Protein AF-A0A7X1B8Y0-F1 (afdb_monomer)

Structure (mmCIF, N/CA/C/O backbone):
data_AF-A0A7X1B8Y0-F1
#
_entry.id   AF-A0A7X1B8Y0-F1
#
loop_
_atom_site.group_PDB
_atom_site.id
_atom_site.type_symbol
_atom_site.label_atom_id
_atom_site.label_alt_id
_atom_site.label_comp_id
_atom_site.label_asym_id
_atom_site.label_entity_id
_atom_site.label_seq_id
_atom_site.pdbx_PDB_ins_code
_atom_site.Cartn_x
_atom_site.Cartn_y
_atom_site.Cartn_z
_atom_site.occupancy
_atom_site.B_iso_or_equiv
_atom_site.auth_seq_id
_atom_site.auth_comp_id
_atom_site.auth_asym_id
_atom_site.auth_atom_id
_atom_site.pdbx_PDB_model_num
ATOM 1 N N . MET A 1 1 ? -1.241 72.386 52.342 1.00 37.56 1 MET A N 1
ATOM 2 C CA . MET A 1 1 ? -1.368 72.815 50.929 1.00 37.56 1 MET A CA 1
ATOM 3 C C . MET A 1 1 ? -0.868 71.665 50.067 1.00 37.56 1 MET A C 1
ATOM 5 O O . MET A 1 1 ? 0.260 71.270 50.283 1.00 37.56 1 MET A O 1
ATOM 9 N N . MET A 1 2 ? -1.586 71.035 49.146 1.00 34.62 2 MET A N 1
ATOM 10 C CA . MET A 1 2 ? -2.950 71.167 48.645 1.00 34.62 2 MET A CA 1
ATOM 11 C C . MET A 1 2 ? -3.226 69.867 47.855 1.00 34.62 2 MET A C 1
ATOM 13 O O . MET A 1 2 ? -2.450 69.529 46.975 1.00 34.62 2 MET A O 1
ATOM 17 N N . ASN A 1 3 ? -4.265 69.137 48.270 1.00 39.50 3 ASN A N 1
ATOM 18 C CA . ASN A 1 3 ? -5.236 68.346 47.495 1.00 39.50 3 ASN A CA 1
ATOM 19 C C . ASN A 1 3 ? -4.864 67.730 46.129 1.00 39.50 3 ASN A C 1
ATOM 21 O O . ASN A 1 3 ? -4.584 68.460 45.189 1.00 39.50 3 ASN A O 1
ATOM 25 N N . MET A 1 4 ? -5.153 66.432 45.951 1.00 37.81 4 MET A N 1
ATOM 26 C CA . MET A 1 4 ? -6.367 65.946 45.249 1.00 37.81 4 MET A CA 1
ATOM 27 C C . MET A 1 4 ? -6.392 64.404 45.244 1.00 37.81 4 MET A C 1
ATOM 29 O O . MET A 1 4 ? -5.453 63.765 44.792 1.00 37.81 4 MET A O 1
ATOM 33 N N . LEU A 1 5 ? -7.357 63.809 45.957 1.00 38.28 5 LEU A N 1
ATOM 34 C CA . LEU A 1 5 ? -8.528 63.093 45.408 1.00 38.28 5 LEU A CA 1
ATOM 35 C C . LEU A 1 5 ? -8.160 61.848 44.572 1.00 38.28 5 LEU A C 1
ATOM 37 O O . LEU A 1 5 ? -7.682 61.970 43.455 1.00 38.28 5 LEU A O 1
ATOM 41 N N . LEU A 1 6 ? -8.261 60.625 45.104 1.00 40.31 6 LEU A N 1
ATOM 42 C CA . LEU A 1 6 ? -9.486 59.850 45.395 1.00 40.31 6 LEU A CA 1
ATOM 43 C C . LEU A 1 6 ? -10.285 59.461 44.132 1.00 40.31 6 LEU A C 1
ATOM 45 O O . LEU A 1 6 ? -11.031 60.283 43.606 1.00 40.31 6 LEU A O 1
ATOM 49 N N . ARG A 1 7 ? -10.189 58.182 43.731 1.00 40.78 7 ARG A N 1
ATOM 50 C CA . ARG A 1 7 ? -11.270 57.315 43.193 1.00 40.78 7 ARG A CA 1
ATOM 51 C C . ARG A 1 7 ? -10.762 55.860 43.145 1.00 40.78 7 ARG A C 1
ATOM 53 O O . ARG A 1 7 ? -9.749 55.596 42.514 1.00 40.78 7 ARG A O 1
ATOM 60 N N . LEU A 1 8 ? -11.231 55.023 44.079 1.00 36.94 8 LEU A N 1
ATOM 61 C CA . LEU A 1 8 ? -12.250 53.959 43.904 1.00 36.94 8 LEU A CA 1
ATOM 62 C C . LEU A 1 8 ? -11.760 52.802 43.008 1.00 36.94 8 LEU A C 1
ATOM 64 O O . LEU A 1 8 ? -11.604 52.989 41.812 1.00 36.94 8 LEU A O 1
ATOM 68 N N . ILE A 1 9 ? -11.321 51.668 43.575 1.00 44.00 9 ILE A N 1
ATOM 69 C CA . ILE A 1 9 ? -12.112 50.507 44.066 1.00 44.00 9 ILE A CA 1
ATOM 70 C C . ILE A 1 9 ? -12.855 49.775 42.935 1.00 44.00 9 ILE A C 1
ATOM 72 O O . ILE A 1 9 ? -13.911 50.234 42.515 1.00 44.00 9 ILE A O 1
ATOM 76 N N . LEU A 1 10 ? -12.312 48.616 42.524 1.00 33.22 10 LEU A N 1
ATOM 77 C CA . LEU A 1 10 ? -12.993 47.312 42.356 1.00 33.22 10 LEU A CA 1
ATOM 78 C C . LEU A 1 10 ? -12.003 46.281 41.756 1.00 33.22 10 LEU A C 1
ATOM 80 O O . LEU A 1 10 ? -11.788 46.233 40.552 1.00 33.22 10 LEU A O 1
ATOM 84 N N . LEU A 1 11 ? -11.395 45.451 42.611 1.00 39.47 11 LEU A N 1
ATOM 85 C CA . LEU A 1 11 ? -11.148 44.033 42.289 1.00 39.47 11 LEU A CA 1
ATOM 86 C C . LEU A 1 11 ? -12.484 43.291 42.545 1.00 39.47 11 LEU A C 1
ATOM 88 O O . LEU A 1 11 ? -13.210 43.778 43.419 1.00 39.47 11 LEU A O 1
ATOM 92 N N . PRO A 1 12 ? -12.822 42.138 41.915 1.00 41.38 12 PRO A N 1
ATOM 93 C CA . PRO A 1 12 ? -11.890 41.035 41.633 1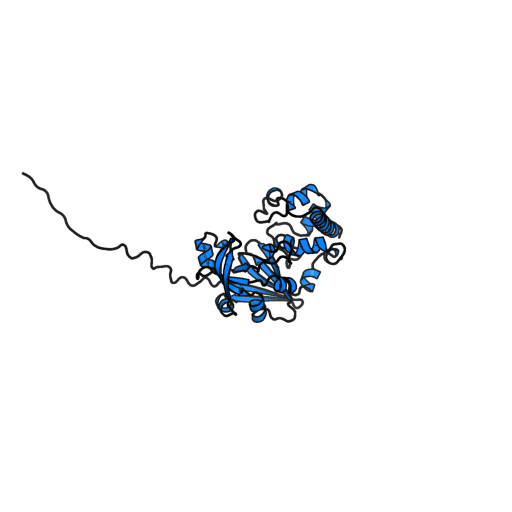.00 41.38 12 PRO A CA 1
ATOM 94 C C . PRO A 1 12 ? -12.202 40.170 40.370 1.00 41.38 12 PRO A C 1
ATOM 96 O O . PRO A 1 12 ? -13.228 40.321 39.727 1.00 41.38 12 PRO A O 1
ATOM 99 N N . ILE A 1 13 ? -11.303 39.223 40.064 1.00 45.94 13 ILE A N 1
ATOM 100 C CA . ILE A 1 13 ? -11.561 37.903 39.437 1.00 45.94 13 ILE A CA 1
ATOM 101 C C . ILE A 1 13 ? -12.438 37.881 38.165 1.00 45.94 13 ILE A C 1
ATOM 103 O O . ILE A 1 13 ? -13.658 37.799 38.236 1.00 45.94 13 ILE A O 1
ATOM 107 N N . LEU A 1 14 ? -11.794 37.797 36.997 1.00 34.09 14 LEU A N 1
ATOM 108 C CA . LEU A 1 14 ? -12.362 37.185 35.784 1.00 34.09 14 LEU A CA 1
ATOM 109 C C . LEU A 1 14 ? -11.226 36.794 34.822 1.00 34.09 14 LEU A C 1
ATOM 111 O O . LEU A 1 14 ? -11.082 37.312 33.726 1.00 34.09 14 LEU A O 1
ATOM 115 N N . PHE A 1 15 ? -10.374 35.877 35.274 1.00 34.12 15 PHE A N 1
ATOM 116 C CA . PHE A 1 15 ? -9.478 35.098 34.414 1.00 34.12 15 PHE A CA 1
ATOM 117 C C . PHE A 1 15 ? -9.594 33.637 34.854 1.00 34.12 15 PHE A C 1
ATOM 119 O O . PHE A 1 15 ? -8.688 33.084 35.465 1.00 34.12 15 PHE A O 1
ATOM 126 N N . HIS A 1 16 ? -10.783 33.059 34.667 1.00 36.47 16 HIS A N 1
ATOM 127 C CA . HIS A 1 16 ? -11.070 31.631 34.881 1.00 36.47 16 HIS A CA 1
ATOM 128 C C . HIS A 1 16 ? -12.187 31.120 33.950 1.00 36.47 16 HIS A C 1
ATOM 130 O O . HIS A 1 16 ? -12.943 30.222 34.297 1.00 36.47 16 HIS A O 1
ATOM 136 N N . ALA A 1 17 ? -12.313 31.694 32.753 1.00 33.41 17 ALA A N 1
ATOM 137 C CA . ALA A 1 17 ? -13.284 31.232 31.764 1.00 33.41 17 ALA A CA 1
ATOM 138 C C . ALA A 1 17 ? -12.770 31.491 30.343 1.00 33.41 17 ALA A C 1
ATOM 140 O O . ALA A 1 17 ? -13.257 32.375 29.652 1.00 33.41 17 ALA A O 1
ATOM 141 N N . CYS A 1 18 ? -11.733 30.759 29.931 1.00 30.47 18 CYS A N 1
ATOM 142 C CA . CYS A 1 18 ? -11.420 30.592 28.506 1.00 30.47 18 CYS A CA 1
ATOM 143 C C . CYS A 1 18 ? -10.669 29.275 28.223 1.00 30.47 18 CYS A C 1
ATOM 145 O O . CYS A 1 18 ? -9.832 29.213 27.334 1.00 30.47 18 CYS A O 1
ATOM 147 N N . ALA A 1 19 ? -10.931 28.228 29.016 1.00 33.72 19 ALA A N 1
ATOM 148 C CA . ALA A 1 19 ? -10.299 26.910 28.861 1.00 33.72 19 ALA A CA 1
ATOM 149 C C . ALA A 1 19 ? -11.290 25.740 29.049 1.00 33.72 19 ALA A C 1
ATOM 151 O O . ALA A 1 19 ? -10.890 24.646 29.421 1.00 33.72 19 ALA A O 1
ATOM 152 N N . LEU A 1 20 ? -12.592 25.972 28.838 1.00 34.53 20 LEU A N 1
ATOM 153 C CA . LEU A 1 20 ? -13.654 24.972 29.054 1.00 34.53 20 LEU A CA 1
ATOM 154 C C . LEU A 1 20 ? -14.740 25.012 27.960 1.00 34.53 20 LEU A C 1
ATOM 156 O O . LEU A 1 20 ? -15.914 24.798 28.232 1.00 34.53 20 LEU A O 1
ATOM 160 N N . LEU A 1 21 ? -14.358 25.311 26.715 1.00 31.02 21 LEU A N 1
ATOM 161 C CA . LEU A 1 21 ? -15.279 25.375 25.571 1.00 31.02 21 LEU A CA 1
ATOM 162 C C . LEU A 1 21 ? -14.686 24.697 24.323 1.00 31.02 21 LEU A C 1
ATOM 164 O O . LEU A 1 21 ? -14.671 25.300 23.267 1.00 31.02 21 LEU A O 1
ATOM 168 N N . HIS A 1 22 ? -14.187 23.461 24.446 1.00 37.38 22 HIS A N 1
ATOM 169 C CA . HIS A 1 22 ? -13.956 22.555 23.300 1.00 37.38 22 HIS A CA 1
ATOM 170 C C . HIS A 1 22 ? -14.122 21.068 23.686 1.00 37.38 22 HIS A C 1
ATOM 172 O O . HIS A 1 22 ? -13.483 20.202 23.106 1.00 37.38 22 HIS A O 1
ATOM 178 N N . ALA A 1 23 ? -14.957 20.750 24.683 1.00 36.28 23 ALA A N 1
ATOM 179 C CA . ALA A 1 23 ? -15.188 19.358 25.097 1.00 36.28 23 ALA A CA 1
ATOM 180 C C . ALA A 1 23 ? -16.375 18.672 24.384 1.00 36.28 23 ALA A C 1
ATOM 182 O O . ALA A 1 23 ? -16.594 17.492 24.616 1.00 36.28 23 ALA A O 1
ATOM 183 N N . ASP A 1 24 ? -17.115 19.387 23.527 1.00 32.72 24 ASP A N 1
ATOM 184 C CA . ASP A 1 24 ? -18.385 18.909 22.948 1.00 32.72 24 ASP A CA 1
ATOM 185 C C . ASP A 1 24 ? -18.459 19.039 21.414 1.00 32.72 24 ASP A C 1
ATOM 187 O O . ASP A 1 24 ? -19.551 18.977 20.844 1.00 32.72 24 ASP A O 1
ATOM 191 N N . GLU A 1 25 ? -17.336 19.222 20.704 1.00 37.31 25 GLU A N 1
ATOM 192 C CA . GLU A 1 25 ? -17.393 18.958 19.262 1.00 37.31 25 GLU A CA 1
ATOM 193 C C . GLU A 1 25 ? -17.490 17.441 19.075 1.00 37.31 25 GLU A C 1
ATOM 195 O O . GLU A 1 25 ? -16.613 16.721 19.564 1.00 37.31 25 GLU A O 1
ATOM 200 N N . PRO A 1 26 ? -18.564 16.931 18.439 1.00 41.28 26 PRO A N 1
ATOM 201 C CA . PRO A 1 26 ? -18.689 15.507 18.193 1.00 41.28 26 PRO A CA 1
ATOM 202 C C . PRO A 1 26 ? -17.442 15.086 17.431 1.00 41.28 26 PRO A C 1
ATOM 204 O O . PRO A 1 26 ? -17.077 15.746 16.454 1.00 41.28 26 PRO A O 1
ATOM 207 N N . VAL A 1 27 ? -16.790 14.018 17.902 1.00 46.03 27 VAL A N 1
ATOM 208 C CA . VAL A 1 27 ? -15.773 13.288 17.141 1.00 46.03 27 VAL A CA 1
ATOM 209 C C . VAL A 1 27 ? -16.264 13.289 15.700 1.00 46.03 27 VAL A C 1
ATOM 211 O O . VAL A 1 27 ? -17.353 12.771 15.438 1.00 46.03 27 VAL A O 1
ATOM 214 N N . LYS A 1 28 ? -15.553 13.980 14.791 1.00 50.69 28 LYS A N 1
ATOM 215 C CA . LYS A 1 28 ? -15.842 13.865 13.359 1.00 50.69 28 LYS A CA 1
ATOM 216 C C . LYS A 1 28 ? -15.9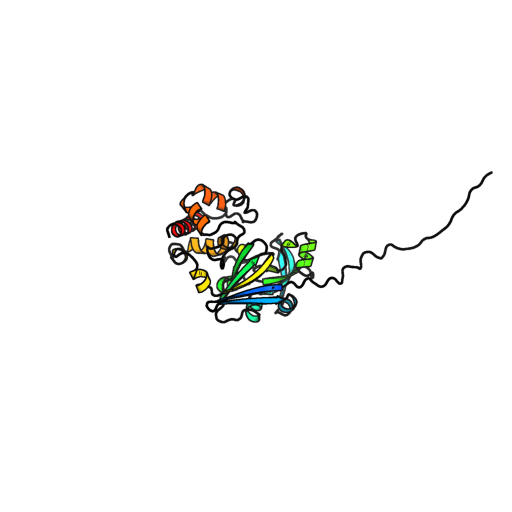65 12.369 13.122 1.00 50.69 28 LYS A C 1
ATOM 218 O O . LYS A 1 28 ? -15.019 11.657 13.440 1.00 50.69 28 LYS A O 1
ATOM 223 N N . LEU A 1 29 ? -17.139 11.911 12.687 1.00 60.34 29 LEU A N 1
ATOM 224 C CA . LEU A 1 29 ? -17.376 10.509 12.373 1.00 60.34 29 LEU A CA 1
ATOM 225 C C . LEU A 1 29 ? -16.326 10.129 11.334 1.00 60.34 29 LEU A C 1
ATOM 227 O O . LEU A 1 29 ? -16.452 10.475 10.163 1.00 60.34 29 LEU A O 1
ATOM 231 N N . PHE A 1 30 ? -15.235 9.525 11.795 1.00 78.00 30 PHE A N 1
ATOM 232 C CA . PHE A 1 30 ? -14.229 8.969 10.922 1.00 78.00 30 PHE A CA 1
ATOM 233 C C . PHE A 1 30 ? -14.875 7.724 10.336 1.00 78.00 30 PHE A C 1
ATOM 235 O O . PHE A 1 30 ? -15.186 6.772 11.056 1.00 78.00 30 PHE A O 1
ATOM 242 N N . ILE A 1 31 ? -15.188 7.814 9.051 1.00 85.69 31 ILE A N 1
ATOM 243 C CA . ILE A 1 31 ? -15.800 6.750 8.276 1.00 85.69 31 ILE A CA 1
ATOM 244 C C . ILE A 1 31 ? -14.711 6.217 7.365 1.00 85.69 31 ILE A C 1
ATOM 246 O O . 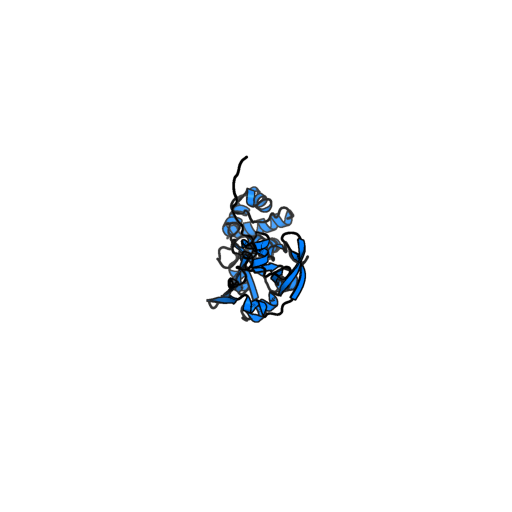ILE A 1 31 ? -14.080 6.982 6.638 1.00 85.69 31 ILE A O 1
ATOM 250 N N . LEU A 1 32 ? -14.493 4.913 7.434 1.00 89.38 32 LEU A N 1
ATOM 251 C CA . LEU A 1 32 ? -13.681 4.185 6.482 1.00 89.38 32 LEU A CA 1
ATOM 252 C C . LEU A 1 32 ? -14.605 3.656 5.386 1.00 89.38 32 LEU A C 1
ATOM 254 O O . LEU A 1 32 ? -15.557 2.926 5.677 1.00 89.38 32 LEU A O 1
ATOM 258 N N . SER A 1 33 ? -14.347 4.036 4.135 1.00 93.31 33 SER A N 1
ATOM 259 C CA . SER A 1 33 ? -15.035 3.435 2.990 1.00 93.31 33 SER A CA 1
ATOM 260 C C . SER A 1 33 ? -14.505 2.016 2.794 1.00 93.31 33 SER A C 1
ATOM 262 O O . SER A 1 33 ? -13.303 1.821 2.661 1.00 93.31 33 SER A O 1
ATOM 264 N N . LEU A 1 34 ? -15.377 1.014 2.792 1.00 93.12 34 LEU A N 1
ATOM 265 C CA . LEU A 1 34 ? -15.053 -0.354 2.403 1.00 93.12 34 LEU A CA 1
ATOM 266 C C . LEU A 1 34 ? -15.728 -0.638 1.063 1.00 93.12 34 LEU A C 1
ATOM 268 O O . LEU A 1 34 ? -16.945 -0.834 0.989 1.00 93.12 34 LEU A O 1
ATOM 272 N N . LYS A 1 35 ? -14.941 -0.630 -0.009 1.00 92.94 35 LYS A N 1
ATOM 273 C CA . LYS A 1 35 ? -15.415 -0.875 -1.370 1.00 92.94 35 LYS A CA 1
ATOM 274 C C . LYS A 1 35 ? -15.167 -2.328 -1.742 1.00 92.94 35 LYS A C 1
ATOM 276 O O . LYS A 1 35 ? -14.027 -2.754 -1.847 1.00 92.94 35 LYS A O 1
ATOM 281 N N . PHE A 1 36 ? -16.229 -3.066 -2.013 1.00 92.38 36 PHE A N 1
ATOM 282 C CA . PHE A 1 36 ? -16.143 -4.403 -2.581 1.00 92.38 36 PHE A CA 1
ATOM 283 C C . PHE A 1 36 ? -16.089 -4.292 -4.095 1.00 92.38 36 PHE A C 1
ATOM 285 O O . PHE A 1 36 ? -16.914 -3.601 -4.703 1.00 92.38 36 PHE A O 1
ATOM 292 N N . GLN A 1 37 ? -15.126 -4.968 -4.702 1.00 89.25 37 GLN A N 1
ATOM 293 C CA . GLN A 1 37 ? -14.966 -5.044 -6.143 1.00 89.25 37 GLN A CA 1
ATOM 294 C C . GLN A 1 37 ? -14.759 -6.507 -6.526 1.00 89.25 37 GLN A C 1
ATOM 296 O O . GLN A 1 37 ? -13.687 -7.064 -6.331 1.00 89.25 37 GLN A O 1
ATOM 301 N N . THR A 1 38 ? -15.814 -7.135 -7.039 1.00 87.06 38 THR A N 1
ATOM 302 C CA . THR A 1 38 ? -15.823 -8.552 -7.419 1.00 87.06 38 THR A CA 1
ATOM 303 C C . THR A 1 38 ? -16.209 -8.698 -8.888 1.00 87.06 38 THR A C 1
ATOM 305 O O . THR A 1 38 ? -16.563 -7.728 -9.565 1.00 87.06 38 THR A O 1
ATOM 308 N N . SER A 1 39 ? -16.170 -9.930 -9.399 1.00 82.44 39 SER A N 1
ATOM 309 C CA . SER A 1 39 ? -16.619 -10.229 -10.764 1.00 82.44 39 SER A CA 1
ATOM 310 C C . SER A 1 39 ? -18.112 -9.930 -10.996 1.00 82.44 39 SER A C 1
ATOM 312 O O . SER A 1 39 ? -18.525 -9.700 -12.134 1.00 82.44 39 SER A O 1
ATOM 314 N N . GLU A 1 40 ? -18.920 -9.880 -9.931 1.00 84.31 40 GLU A N 1
ATOM 315 C CA . GLU A 1 40 ? -20.359 -9.599 -9.995 1.00 84.31 40 GLU A CA 1
ATOM 316 C C . GLU A 1 40 ? -20.691 -8.096 -9.976 1.00 84.31 40 GLU A C 1
ATOM 318 O O . GLU A 1 40 ? -21.823 -7.702 -10.275 1.00 84.31 40 GLU A O 1
ATOM 323 N N . GLY A 1 41 ? -19.714 -7.239 -9.661 1.00 86.19 41 GLY A N 1
ATOM 324 C CA . GLY A 1 41 ? -19.861 -5.787 -9.639 1.00 86.19 41 GLY A CA 1
ATOM 325 C C . GLY A 1 41 ? -19.159 -5.130 -8.454 1.00 86.19 41 GLY A C 1
ATOM 326 O O . GLY A 1 41 ? -18.295 -5.716 -7.806 1.00 86.19 41 GLY A O 1
ATOM 327 N N . SER A 1 42 ? -19.529 -3.879 -8.172 1.00 90.75 42 SER A N 1
ATOM 328 C CA . SER A 1 42 ? -18.983 -3.131 -7.041 1.00 90.75 42 SER A CA 1
ATOM 329 C C . SER A 1 42 ? -20.065 -2.539 -6.150 1.00 90.75 42 SER A C 1
ATOM 331 O O . SER A 1 42 ? -21.130 -2.120 -6.612 1.00 90.75 42 SER A O 1
ATOM 333 N N . HIS A 1 43 ? -19.786 -2.505 -4.850 1.00 93.12 43 HIS A N 1
ATOM 334 C CA . HIS A 1 43 ? -20.614 -1.823 -3.864 1.00 93.12 43 HIS A CA 1
ATOM 335 C C . HIS A 1 43 ? -19.746 -1.243 -2.745 1.00 93.12 43 HIS A C 1
ATOM 337 O O . HIS A 1 43 ? -18.621 -1.682 -2.527 1.00 93.12 43 HIS A O 1
ATOM 343 N N . VAL A 1 44 ? -20.264 -0.233 -2.048 1.00 94.31 44 VAL A N 1
ATOM 344 C CA . VAL A 1 44 ? -19.547 0.462 -0.973 1.00 94.31 44 VAL A CA 1
ATOM 345 C C . VAL A 1 44 ? -20.329 0.322 0.323 1.00 94.31 44 VAL A C 1
ATOM 347 O O . VAL A 1 44 ? -21.546 0.519 0.350 1.00 94.31 44 VAL A O 1
ATOM 350 N N . LYS A 1 45 ? -19.613 -0.002 1.395 1.00 93.88 45 LYS A N 1
ATOM 351 C CA . LYS A 1 45 ? -20.085 0.004 2.774 1.00 93.88 45 LYS A CA 1
ATOM 352 C C . LYS A 1 45 ? -19.270 1.025 3.556 1.00 93.88 45 LYS A C 1
ATOM 354 O O . LYS A 1 45 ? -18.050 1.015 3.510 1.00 93.88 45 LYS A O 1
ATOM 359 N N . GLU A 1 46 ? -19.942 1.881 4.304 1.00 94.19 46 GLU A N 1
ATOM 360 C CA . GLU A 1 46 ? -19.285 2.791 5.240 1.00 94.19 46 GLU A CA 1
ATOM 361 C C . GLU A 1 46 ? -19.116 2.089 6.591 1.00 94.19 46 GLU A C 1
ATOM 363 O O . GLU A 1 46 ? -20.080 1.529 7.116 1.00 94.19 46 GLU A O 1
ATOM 368 N N . VAL A 1 47 ? -17.901 2.103 7.144 1.00 93.75 47 VAL A N 1
ATOM 369 C CA . VAL A 1 47 ? -17.594 1.557 8.473 1.00 93.75 47 VAL A CA 1
ATOM 370 C C . VAL A 1 47 ? -17.161 2.699 9.380 1.00 93.75 47 VAL A C 1
ATOM 372 O O . VAL A 1 47 ? -16.162 3.373 9.129 1.00 93.75 47 VAL A O 1
ATOM 375 N N . SER A 1 48 ? -17.918 2.946 10.441 1.00 90.94 48 SER A N 1
ATOM 376 C CA . SER A 1 48 ? -17.626 4.029 11.381 1.00 90.94 48 SER A CA 1
ATOM 377 C C . SER A 1 48 ? -16.549 3.648 12.399 1.00 90.94 48 SER A C 1
ATOM 379 O O . SER A 1 48 ? -16.391 2.485 12.771 1.00 90.94 48 SER A O 1
ATOM 381 N N . TRP A 1 49 ? -15.855 4.648 12.944 1.00 88.25 49 TRP A N 1
ATOM 382 C CA . TRP A 1 49 ? -14.938 4.460 14.075 1.00 88.25 49 TRP A CA 1
ATOM 383 C C . TRP A 1 49 ? -15.603 3.754 15.273 1.00 88.25 49 TRP A C 1
ATOM 385 O O . TRP A 1 49 ? -14.991 2.906 15.922 1.00 88.25 49 TRP A O 1
ATOM 395 N N . ASP A 1 50 ? -16.878 4.046 15.544 1.00 89.06 50 ASP A N 1
ATOM 396 C CA . ASP A 1 50 ? -17.662 3.404 16.610 1.00 89.06 50 ASP A CA 1
ATOM 397 C C . ASP A 1 50 ? -17.909 1.909 16.358 1.00 89.06 50 ASP A C 1
ATOM 399 O O . ASP A 1 50 ? -18.222 1.165 17.289 1.00 89.06 50 ASP A O 1
ATOM 403 N N . GLU A 1 51 ? -17.860 1.454 15.109 1.00 94.19 51 GLU A N 1
ATOM 404 C CA . GLU A 1 51 ? -17.921 0.033 14.761 1.00 94.19 51 GLU A CA 1
ATOM 405 C C . GLU A 1 51 ? -16.541 -0.608 14.886 1.00 94.19 51 GLU A C 1
ATOM 407 O O . GLU A 1 51 ? -16.418 -1.649 15.528 1.00 94.19 51 GLU A O 1
ATOM 412 N N . ILE A 1 52 ? -15.497 0.048 14.372 1.00 93.62 52 ILE A N 1
ATOM 413 C CA . ILE A 1 52 ? -14.112 -0.441 14.455 1.00 93.62 52 ILE A CA 1
ATOM 414 C C . ILE 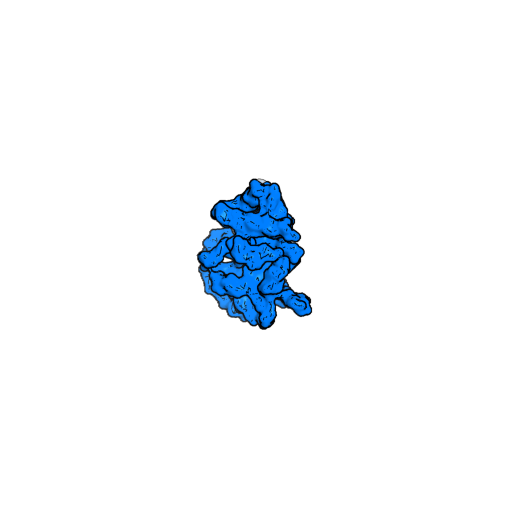A 1 52 ? -13.672 -0.588 15.919 1.00 93.62 52 ILE A C 1
ATOM 416 O O . ILE A 1 52 ? -13.095 -1.602 16.294 1.00 93.62 52 ILE A O 1
ATOM 420 N N . SER A 1 53 ? -13.998 0.373 16.783 1.00 91.00 53 SER A N 1
ATOM 421 C CA . SER A 1 53 ? -13.638 0.350 18.212 1.00 91.00 53 SER A CA 1
ATOM 422 C C . SER A 1 53 ? -14.344 -0.735 19.038 1.00 91.00 53 SER A C 1
ATOM 424 O O . SER A 1 53 ? -13.998 -0.936 20.202 1.00 91.00 53 SER A O 1
ATOM 426 N N . LYS A 1 54 ? -15.330 -1.443 18.469 1.00 94.88 54 LYS A N 1
ATOM 427 C CA . LYS A 1 54 ? -15.976 -2.608 19.103 1.00 94.88 54 LYS A CA 1
ATOM 428 C C . LYS A 1 54 ? -15.280 -3.928 18.775 1.00 94.88 54 LYS A C 1
ATOM 430 O O . LYS A 1 54 ? -15.607 -4.937 19.403 1.00 94.88 54 LYS A O 1
ATOM 435 N N . LEU A 1 55 ? -14.360 -3.933 17.811 1.00 97.25 55 LEU A N 1
ATOM 436 C CA . LEU A 1 55 ? -13.551 -5.099 17.471 1.00 97.25 55 LEU A CA 1
ATOM 437 C C . LEU A 1 55 ? -12.587 -5.458 18.616 1.00 97.25 55 LEU A C 1
ATOM 439 O O . LEU A 1 55 ? -12.321 -4.619 19.489 1.00 97.25 55 LEU A O 1
ATOM 443 N N . PRO A 1 56 ? -12.041 -6.690 18.630 1.00 97.81 56 PRO A N 1
ATOM 444 C CA . PRO A 1 56 ? -10.956 -7.059 19.531 1.00 97.81 56 PRO A CA 1
ATOM 445 C C . PRO A 1 56 ? -9.836 -6.012 19.505 1.00 97.81 56 PRO A C 1
ATOM 447 O O . PRO A 1 56 ? -9.144 -5.823 18.510 1.00 97.81 56 PRO A O 1
ATOM 450 N N . THR A 1 57 ? -9.707 -5.278 20.610 1.00 96.81 57 THR A N 1
ATOM 451 C CA . THR A 1 57 ? -8.745 -4.183 20.738 1.00 96.81 57 THR A CA 1
ATOM 452 C C . THR A 1 57 ? -7.554 -4.647 21.557 1.00 96.81 57 THR A C 1
ATOM 454 O O . THR A 1 57 ? -7.699 -5.266 22.614 1.00 96.81 57 THR A O 1
ATOM 457 N N . HIS A 1 58 ? -6.371 -4.292 21.083 1.00 97.62 58 HIS A N 1
ATOM 458 C CA . HIS A 1 58 ? -5.096 -4.609 21.697 1.00 97.62 58 HIS A CA 1
ATOM 459 C C . HIS A 1 58 ? -4.441 -3.336 22.222 1.00 97.62 58 HIS A C 1
ATOM 461 O O . HIS A 1 58 ? -4.788 -2.220 21.830 1.00 97.62 58 HIS A O 1
ATOM 467 N N . SER A 1 59 ? -3.501 -3.488 23.151 1.00 97.38 59 SER A N 1
ATOM 468 C CA . SER A 1 59 ? -2.719 -2.369 23.670 1.00 97.38 59 SER A CA 1
ATOM 469 C C . SER A 1 59 ? -1.274 -2.790 23.851 1.00 97.38 59 SER A C 1
ATOM 471 O O . SER A 1 59 ? -0.996 -3.827 24.454 1.00 97.38 59 SER A O 1
ATOM 473 N N . ALA A 1 60 ? -0.353 -1.991 23.328 1.00 97.00 60 ALA A N 1
ATOM 474 C CA . ALA A 1 60 ? 1.074 -2.237 23.456 1.00 97.00 60 ALA A CA 1
ATOM 475 C C . ALA A 1 60 ? 1.850 -0.923 23.414 1.00 97.00 60 ALA A C 1
ATOM 477 O O . ALA A 1 60 ? 1.357 0.096 22.929 1.00 97.00 60 ALA A O 1
ATOM 478 N N . ARG A 1 61 ? 3.084 -0.960 23.917 1.00 96.69 61 ARG A N 1
ATOM 479 C CA . ARG A 1 61 ? 4.040 0.124 23.725 1.00 96.69 61 ARG A CA 1
ATOM 480 C C . ARG A 1 61 ? 4.865 -0.188 22.478 1.00 96.69 61 ARG A C 1
ATOM 482 O O . ARG A 1 61 ? 5.610 -1.163 22.488 1.00 96.69 61 ARG A O 1
ATOM 489 N N . LEU A 1 62 ? 4.679 0.585 21.412 1.00 93.81 62 LEU A N 1
ATOM 490 C CA . LEU A 1 62 ? 5.252 0.329 20.086 1.00 93.81 62 LEU A CA 1
ATOM 491 C C . LEU A 1 62 ? 5.954 1.586 19.554 1.00 93.81 62 LEU A C 1
ATOM 493 O O . LEU A 1 62 ? 5.518 2.696 19.869 1.00 93.81 62 LEU A O 1
ATOM 497 N N . PRO A 1 63 ? 7.038 1.457 18.769 1.00 91.62 63 PRO A N 1
ATOM 498 C CA . PRO A 1 63 ? 7.654 2.604 18.109 1.00 91.62 63 PRO A CA 1
ATOM 499 C C . PRO A 1 63 ? 6.717 3.155 17.028 1.00 91.62 63 PRO A C 1
ATOM 501 O O . PRO A 1 63 ? 6.176 2.384 16.235 1.00 91.62 63 PRO A O 1
ATOM 504 N N . MET A 1 64 ? 6.545 4.479 16.963 1.00 85.62 64 MET A N 1
ATOM 505 C CA . MET A 1 64 ? 5.908 5.077 15.787 1.00 85.62 64 MET A CA 1
ATOM 506 C C . MET A 1 64 ? 6.887 5.181 14.634 1.00 85.62 64 MET A C 1
ATOM 508 O O . MET A 1 64 ? 8.006 5.626 14.824 1.00 85.62 64 MET A O 1
ATOM 512 N N . GLU A 1 65 ? 6.441 4.877 13.424 1.00 83.06 65 GLU A N 1
ATOM 513 C CA . GLU A 1 65 ? 7.267 5.005 12.222 1.00 83.06 65 GLU A CA 1
ATOM 514 C C . GLU A 1 65 ? 7.761 6.443 11.968 1.00 83.06 65 GLU A C 1
ATOM 516 O O . GLU A 1 65 ? 8.852 6.621 11.441 1.00 83.06 65 GLU A O 1
ATOM 521 N N . ILE A 1 66 ? 7.023 7.470 12.410 1.00 82.06 66 ILE A N 1
ATOM 522 C CA . ILE A 1 66 ? 7.412 8.877 12.211 1.00 82.06 66 ILE A CA 1
ATOM 523 C C . ILE A 1 66 ? 8.762 9.248 12.853 1.00 82.06 66 ILE A C 1
ATOM 525 O O . ILE A 1 66 ? 9.538 10.007 12.275 1.00 82.06 66 ILE A O 1
ATOM 529 N N . ASP A 1 67 ? 9.033 8.763 14.065 1.00 86.69 67 ASP A N 1
ATOM 530 C CA . ASP A 1 67 ? 10.180 9.199 14.873 1.00 86.69 67 ASP A CA 1
ATOM 531 C C . ASP A 1 67 ? 10.816 8.082 15.710 1.00 86.69 67 ASP A C 1
ATOM 533 O O . ASP A 1 67 ? 11.701 8.339 16.526 1.00 86.69 67 ASP A O 1
ATOM 537 N N . GLU A 1 68 ? 10.350 6.851 15.523 1.00 87.25 68 GLU A N 1
ATOM 538 C CA . GLU A 1 68 ? 10.753 5.633 16.226 1.00 87.25 68 GLU A CA 1
ATOM 539 C C . GLU A 1 68 ? 10.580 5.683 17.753 1.00 87.25 68 GLU A C 1
ATOM 541 O O . GLU A 1 68 ? 11.033 4.783 18.467 1.00 87.25 68 GLU A O 1
ATOM 546 N N . VAL A 1 69 ? 9.887 6.694 18.288 1.00 92.69 69 VAL A N 1
ATOM 547 C CA . VAL A 1 69 ? 9.655 6.813 19.728 1.00 92.69 69 VAL A CA 1
ATOM 548 C C . VAL A 1 69 ? 8.527 5.876 20.145 1.00 92.69 69 VAL A C 1
ATOM 550 O O . VAL A 1 69 ? 7.419 5.902 19.602 1.00 92.69 69 VAL A O 1
ATOM 553 N N . GLU A 1 70 ? 8.819 5.060 21.158 1.00 94.75 70 GLU A N 1
ATOM 554 C CA . GLU A 1 70 ? 7.868 4.131 21.755 1.00 94.75 70 GLU A CA 1
ATOM 555 C C . GLU A 1 70 ? 6.726 4.849 22.480 1.00 94.75 70 GLU A C 1
ATOM 557 O O . GLU A 1 70 ? 6.943 5.576 23.460 1.00 94.75 70 GLU A O 1
ATOM 562 N N . ARG A 1 71 ? 5.499 4.564 22.042 1.00 95.12 71 ARG A N 1
ATOM 563 C CA . ARG A 1 71 ? 4.258 5.117 22.586 1.00 95.12 71 ARG A CA 1
ATOM 564 C C . ARG A 1 71 ? 3.271 4.023 22.932 1.00 95.12 71 ARG A C 1
ATOM 566 O O . ARG A 1 71 ? 3.250 2.977 22.289 1.00 95.12 71 ARG A O 1
ATOM 573 N N . GLU A 1 72 ? 2.465 4.260 23.956 1.00 97.62 72 GLU A N 1
ATOM 574 C CA . GLU A 1 72 ? 1.303 3.420 24.229 1.00 97.62 72 GLU A CA 1
ATOM 575 C C . GLU A 1 72 ? 0.276 3.610 23.113 1.00 97.62 72 GLU A C 1
ATOM 577 O O . GLU A 1 72 ? -0.154 4.729 22.843 1.00 97.62 72 GLU A O 1
ATOM 582 N N . MET A 1 73 ? -0.106 2.524 22.453 1.00 96.75 73 MET A N 1
ATOM 583 C CA . MET A 1 73 ? -1.099 2.530 21.386 1.00 96.75 73 MET A CA 1
ATOM 584 C C . MET A 1 73 ? -2.203 1.548 21.706 1.00 96.75 73 MET A C 1
ATOM 586 O O . MET A 1 73 ? -1.936 0.466 22.238 1.00 96.75 73 MET A O 1
ATOM 590 N N . THR A 1 74 ? -3.422 1.896 21.306 1.00 97.38 74 THR A N 1
ATOM 591 C CA . THR A 1 74 ? -4.472 0.899 21.109 1.00 97.38 74 THR A CA 1
ATOM 592 C C . THR A 1 74 ? -4.730 0.715 19.628 1.00 97.38 74 THR A C 1
ATOM 594 O O . THR A 1 74 ? -4.674 1.675 18.855 1.00 97.38 74 THR A O 1
ATOM 597 N N . TYR A 1 75 ? -4.968 -0.525 19.227 1.00 97.31 75 TYR A N 1
ATOM 598 C CA . TYR A 1 75 ? -5.122 -0.890 17.827 1.00 97.31 75 TYR A CA 1
ATOM 599 C C . TYR A 1 75 ? -6.021 -2.111 17.669 1.00 97.31 75 TYR A C 1
ATOM 601 O O . TYR A 1 75 ? -6.280 -2.844 18.627 1.00 97.31 75 TYR A O 1
ATOM 609 N N . VAL A 1 76 ? -6.473 -2.323 16.441 1.00 97.94 76 VAL A N 1
ATOM 610 C CA . VAL A 1 76 ? -7.207 -3.513 16.003 1.00 97.94 76 VAL A CA 1
ATOM 611 C C . VAL A 1 76 ? -6.425 -4.142 14.862 1.00 97.94 76 VAL A C 1
ATOM 613 O O . VAL A 1 76 ? -5.983 -3.427 13.962 1.00 97.94 76 VAL A O 1
ATOM 616 N N . TYR A 1 77 ? -6.244 -5.461 14.878 1.00 98.06 77 TYR A N 1
ATOM 617 C CA . TYR A 1 77 ? -5.602 -6.138 13.756 1.00 98.06 77 TYR A CA 1
ATOM 618 C C . TYR A 1 77 ? -6.484 -6.063 12.505 1.00 98.06 77 TYR A C 1
ATOM 620 O O . TYR A 1 77 ? -7.706 -6.210 12.563 1.00 98.06 77 TYR A O 1
ATOM 628 N N . LEU A 1 78 ? -5.859 -5.871 11.345 1.00 97.44 78 LEU A N 1
ATOM 629 C CA . LEU A 1 78 ? -6.551 -5.846 10.060 1.00 97.44 78 LEU A CA 1
ATOM 630 C C . LEU A 1 78 ? -7.264 -7.180 9.793 1.00 97.44 78 LEU A C 1
ATOM 632 O O . LEU A 1 78 ? -8.329 -7.180 9.188 1.00 97.44 78 LEU A O 1
ATOM 636 N N . SER A 1 79 ? -6.742 -8.302 10.300 1.00 97.19 79 SER A N 1
ATOM 637 C CA . SER A 1 79 ? -7.414 -9.605 10.234 1.00 97.19 79 SER A CA 1
ATOM 638 C C . SER A 1 79 ? -8.771 -9.613 10.944 1.00 97.19 79 SER A C 1
ATOM 640 O O . SER A 1 79 ? -9.726 -10.176 10.415 1.00 97.19 79 SER A O 1
ATOM 642 N N . ASP A 1 80 ? -8.882 -8.962 12.107 1.00 97.50 80 ASP A N 1
ATOM 643 C CA . ASP A 1 80 ? -10.147 -8.859 12.844 1.00 97.50 80 ASP A CA 1
ATOM 644 C C . ASP A 1 80 ? -11.124 -7.920 12.126 1.00 97.50 80 ASP A C 1
ATOM 646 O O . ASP A 1 80 ? -12.317 -8.210 12.033 1.00 97.50 80 ASP A O 1
ATOM 650 N N . PHE A 1 81 ? -10.610 -6.824 11.555 1.00 96.44 81 PHE A N 1
ATOM 651 C CA . PHE A 1 81 ? -11.394 -5.930 10.701 1.00 96.44 81 PHE A CA 1
ATOM 652 C C . PHE A 1 81 ? -11.965 -6.666 9.481 1.00 96.44 81 PHE A C 1
ATOM 654 O O . PHE A 1 81 ? -13.154 -6.547 9.184 1.00 96.44 81 PHE A O 1
ATOM 661 N N . ILE A 1 82 ? -11.134 -7.447 8.788 1.00 95.25 82 ILE A N 1
ATOM 662 C CA . ILE A 1 82 ? -11.527 -8.223 7.608 1.00 95.25 82 ILE A CA 1
ATOM 663 C C . ILE A 1 82 ? -12.578 -9.270 7.977 1.00 95.25 82 ILE A C 1
ATOM 665 O O . ILE A 1 82 ? -13.599 -9.366 7.297 1.00 95.25 82 ILE A O 1
ATOM 669 N N . ALA A 1 83 ? -12.361 -10.024 9.057 1.00 95.12 83 ALA A N 1
ATOM 670 C CA . ALA A 1 83 ? -13.282 -11.070 9.489 1.00 95.12 83 ALA A CA 1
ATOM 671 C C . ALA A 1 83 ? -14.687 -10.526 9.800 1.00 95.12 83 ALA A C 1
ATOM 673 O O . ALA A 1 83 ? -15.684 -11.165 9.456 1.00 95.12 83 ALA A O 1
ATOM 674 N N . GLU A 1 84 ? -14.777 -9.341 10.409 1.00 96.06 84 GLU A N 1
ATOM 675 C CA . GLU A 1 84 ? -16.063 -8.712 10.723 1.00 96.06 84 GLU A CA 1
ATOM 676 C C . GLU A 1 84 ? -16.708 -8.057 9.496 1.00 96.06 84 GLU A C 1
ATOM 678 O O . GLU A 1 84 ? -17.907 -8.210 9.256 1.00 96.06 84 GLU A O 1
ATOM 683 N N . PHE A 1 85 ? -15.942 -7.283 8.724 1.00 93.88 85 PHE A N 1
ATOM 684 C CA . PHE A 1 85 ? -16.529 -6.363 7.751 1.00 93.88 85 PHE A CA 1
ATOM 685 C C . PHE A 1 85 ? -16.404 -6.802 6.299 1.00 93.88 85 PHE A C 1
ATOM 687 O O . PHE A 1 85 ? -17.165 -6.274 5.492 1.00 93.88 85 PHE A O 1
ATOM 694 N N . SER A 1 86 ? -15.511 -7.741 5.980 1.00 87.50 86 SER A N 1
ATOM 695 C CA . SER A 1 86 ? -15.110 -8.122 4.618 1.00 87.50 86 SER A CA 1
ATOM 696 C C . SER A 1 86 ? -15.094 -9.646 4.389 1.00 87.50 86 SER A C 1
ATOM 698 O O . SER A 1 86 ? -14.331 -10.129 3.558 1.00 87.50 86 SER A O 1
ATOM 700 N N . SER A 1 87 ? -15.923 -10.413 5.101 1.00 76.88 87 SER A N 1
ATOM 701 C CA . SER A 1 87 ? -15.958 -11.888 5.062 1.00 76.88 87 SER A CA 1
ATOM 702 C C . SER A 1 87 ? -16.676 -12.499 3.844 1.00 76.88 87 SER A C 1
ATOM 704 O O . SER A 1 87 ? -17.259 -13.577 3.943 1.00 76.88 87 SER A O 1
ATOM 706 N N . ASP A 1 88 ? -16.642 -11.819 2.698 1.00 84.44 88 ASP A N 1
ATOM 707 C CA . ASP A 1 88 ? -17.130 -12.371 1.429 1.00 84.44 88 ASP A CA 1
ATOM 708 C C . ASP A 1 88 ? -16.183 -13.487 0.945 1.00 84.44 88 ASP A C 1
ATOM 710 O O . ASP A 1 88 ? -14.964 -13.323 0.999 1.00 84.44 88 ASP A O 1
ATOM 714 N N . GLU A 1 89 ? -16.726 -14.624 0.499 1.00 82.50 89 GLU A N 1
ATOM 715 C CA . GLU A 1 89 ? -15.929 -15.789 0.075 1.00 82.50 89 GLU A CA 1
ATOM 716 C C . GLU A 1 89 ? -15.093 -15.501 -1.183 1.00 82.50 89 GLU A C 1
ATOM 718 O O . GLU A 1 89 ? -14.065 -16.146 -1.386 1.00 82.50 89 GLU A O 1
ATOM 723 N N . ASP A 1 90 ? -15.494 -14.513 -1.988 1.00 87.62 90 ASP A N 1
ATOM 724 C CA . ASP A 1 90 ? -14.785 -14.107 -3.206 1.00 87.62 90 ASP A CA 1
ATOM 725 C C . ASP A 1 90 ? -13.719 -13.021 -2.961 1.00 87.62 90 ASP A C 1
ATOM 727 O O . ASP A 1 90 ? -13.102 -12.534 -3.910 1.00 87.62 90 ASP A O 1
ATOM 731 N N . VAL A 1 91 ? -13.482 -12.616 -1.708 1.00 93.44 91 VAL A N 1
ATOM 732 C CA . VAL A 1 91 ? -12.495 -11.587 -1.347 1.00 93.44 91 VAL A CA 1
ATOM 733 C C . VAL A 1 91 ? -11.324 -12.202 -0.589 1.00 93.44 91 VAL A C 1
ATOM 735 O O . VAL A 1 91 ? -11.476 -12.754 0.498 1.00 93.44 91 VAL A O 1
ATOM 738 N N . ASP A 1 92 ? -10.122 -12.009 -1.121 1.00 95.50 92 ASP A N 1
ATOM 739 C CA . ASP A 1 92 ? -8.865 -12.434 -0.501 1.00 95.50 92 ASP A CA 1
ATOM 740 C C . ASP A 1 92 ? -7.728 -11.412 -0.665 1.00 95.50 92 ASP A C 1
ATOM 742 O O . ASP A 1 92 ? -6.582 -11.694 -0.318 1.00 95.50 92 ASP A O 1
ATOM 746 N N . PHE A 1 93 ? -8.024 -10.208 -1.158 1.00 96.19 93 PHE A N 1
ATOM 747 C CA . PHE A 1 93 ? -7.040 -9.159 -1.383 1.00 96.19 93 PHE A CA 1
ATOM 748 C C . PHE A 1 93 ? -7.582 -7.788 -0.990 1.00 96.19 93 PHE A C 1
ATOM 750 O O . PHE A 1 93 ? -8.694 -7.408 -1.364 1.00 96.19 93 PHE A O 1
ATOM 757 N N . TRP A 1 94 ? -6.775 -7.025 -0.250 1.00 97.19 94 TRP A N 1
ATOM 758 C CA . TRP A 1 94 ? -7.168 -5.717 0.265 1.00 97.19 94 TRP A CA 1
ATOM 759 C C . TRP A 1 94 ? -6.191 -4.626 -0.151 1.00 97.19 94 TRP A C 1
ATOM 761 O O . TRP A 1 94 ? -4.976 -4.787 -0.043 1.00 97.19 94 TRP A O 1
ATOM 771 N N . LEU A 1 95 ? -6.725 -3.488 -0.584 1.00 96.88 95 LEU A N 1
ATOM 772 C CA . LEU A 1 95 ? -5.955 -2.304 -0.955 1.00 96.88 95 LEU A CA 1
ATOM 773 C C . LEU A 1 95 ? -6.353 -1.144 -0.048 1.00 96.88 95 LEU A C 1
ATOM 775 O O . LEU A 1 95 ? -7.531 -0.819 0.035 1.00 96.88 95 LEU A O 1
ATOM 779 N N . ALA A 1 96 ? -5.399 -0.509 0.625 1.00 97.44 96 ALA A N 1
ATOM 780 C CA . ALA A 1 96 ? -5.647 0.678 1.438 1.00 97.44 96 ALA A CA 1
ATOM 781 C C . ALA A 1 96 ? -5.297 1.934 0.639 1.00 97.44 96 ALA A C 1
ATOM 783 O O . ALA A 1 96 ? -4.119 2.188 0.387 1.00 97.44 96 ALA A O 1
ATOM 784 N N . ASN A 1 97 ? -6.319 2.699 0.262 1.00 96.19 97 ASN A N 1
ATOM 785 C CA . ASN A 1 97 ? -6.215 3.966 -0.451 1.00 96.19 97 ASN A CA 1
ATOM 786 C C . ASN A 1 97 ? -6.050 5.126 0.532 1.00 96.19 97 ASN A C 1
ATOM 788 O O . ASN A 1 97 ? -6.869 5.319 1.438 1.00 96.19 97 ASN A O 1
ATOM 792 N N . CYS A 1 98 ? -5.008 5.917 0.309 1.00 95.25 98 CYS A N 1
ATOM 793 C CA . CYS A 1 98 ? -4.668 7.079 1.112 1.00 95.25 98 CYS A CA 1
ATOM 794 C C . CYS A 1 98 ? -5.126 8.380 0.451 1.00 95.25 98 CYS A C 1
ATOM 796 O O . CYS A 1 98 ? -5.135 8.512 -0.776 1.00 95.25 98 CYS A O 1
ATOM 798 N N . SER A 1 99 ? -5.407 9.384 1.277 1.00 93.56 99 SER A N 1
ATOM 799 C CA . SER A 1 99 ? -5.825 10.728 0.855 1.00 93.56 99 SER A CA 1
ATOM 800 C C . SER A 1 99 ? -4.808 11.450 -0.041 1.00 93.56 99 SER A C 1
ATOM 802 O O . SER A 1 99 ? -5.161 12.360 -0.795 1.00 93.56 99 SER A O 1
ATOM 804 N N . ASP A 1 100 ? -3.536 11.050 0.004 1.00 92.25 100 ASP A N 1
ATOM 805 C CA . ASP A 1 100 ? -2.470 11.598 -0.833 1.00 92.25 100 ASP A CA 1
ATOM 806 C C . ASP A 1 100 ? -2.192 10.800 -2.113 1.00 92.25 100 ASP A C 1
ATOM 808 O O . ASP A 1 100 ? -1.235 11.094 -2.836 1.00 92.25 100 ASP A O 1
ATOM 812 N N . GLY A 1 101 ? -3.043 9.818 -2.408 1.00 93.31 10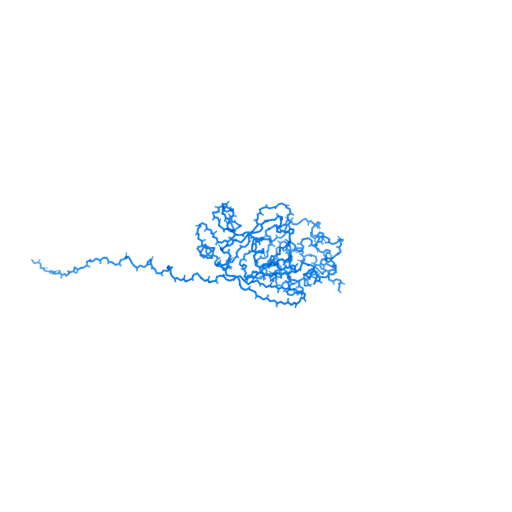1 GLY A N 1
ATOM 813 C CA . GLY A 1 101 ? -2.932 8.948 -3.567 1.00 93.31 101 GLY A CA 1
ATOM 814 C C . GLY A 1 101 ? -1.989 7.768 -3.365 1.00 93.31 101 GLY A C 1
ATOM 815 O O . GLY A 1 101 ? -1.765 7.035 -4.322 1.00 93.31 101 GLY A O 1
ATOM 816 N N . TYR A 1 102 ? -1.409 7.555 -2.184 1.00 95.44 102 TYR A N 1
ATOM 817 C CA . TYR A 1 102 ? -0.694 6.313 -1.889 1.00 95.44 102 TYR A CA 1
ATOM 818 C C . TYR A 1 102 ? -1.668 5.124 -1.831 1.00 95.44 102 TYR A C 1
ATOM 820 O O . TYR A 1 102 ? -2.817 5.282 -1.419 1.00 95.44 102 TYR A O 1
ATOM 828 N N . GLN A 1 103 ? -1.220 3.933 -2.237 1.00 96.44 103 GLN A N 1
ATOM 829 C CA . GLN A 1 103 ? -1.999 2.704 -2.065 1.00 96.44 103 GLN A CA 1
ATOM 830 C C . GLN A 1 103 ? -1.132 1.581 -1.485 1.00 96.44 103 GLN A C 1
ATOM 832 O O . GLN A 1 103 ? -0.140 1.176 -2.082 1.00 96.44 103 GLN A O 1
ATOM 837 N N . SER A 1 104 ? -1.494 1.018 -0.337 1.00 96.94 104 SER A N 1
ATOM 838 C CA . SER A 1 104 ? -0.866 -0.227 0.138 1.00 96.94 104 SER A CA 1
ATOM 839 C C . SER A 1 104 ? -1.696 -1.432 -0.282 1.00 96.94 104 SER A C 1
ATOM 841 O O . SER A 1 104 ? -2.913 -1.327 -0.390 1.00 96.94 104 SER A O 1
ATOM 843 N N . ASN A 1 105 ? -1.056 -2.585 -0.464 1.00 95.75 105 ASN A N 1
ATOM 844 C CA . ASN A 1 105 ? -1.735 -3.851 -0.722 1.00 95.75 105 ASN A CA 1
ATOM 845 C C . ASN A 1 105 ? -1.462 -4.879 0.378 1.00 95.75 105 ASN A C 1
ATOM 847 O O . ASN A 1 105 ? -0.370 -4.927 0.948 1.00 95.75 105 ASN A O 1
ATOM 851 N N . PHE A 1 106 ? -2.461 -5.713 0.640 1.00 96.69 106 PHE A N 1
ATOM 852 C CA . PHE A 1 106 ? -2.466 -6.741 1.667 1.00 96.69 106 PHE A CA 1
ATOM 853 C C . PHE A 1 106 ? -3.084 -8.012 1.079 1.00 96.69 106 PHE A C 1
ATOM 855 O O . PHE A 1 106 ? -4.299 -8.128 0.950 1.00 96.69 106 PHE A O 1
ATOM 862 N N . SER A 1 107 ? -2.234 -8.963 0.696 1.00 95.00 107 SER A N 1
ATOM 863 C CA . SER A 1 107 ? -2.640 -10.342 0.404 1.00 95.00 107 SER A CA 1
ATOM 864 C C . SER A 1 107 ? -2.682 -11.172 1.692 1.00 95.00 107 SER A C 1
ATOM 866 O O . SER A 1 107 ? -2.135 -10.732 2.710 1.00 95.00 107 SER A O 1
ATOM 868 N N . PRO A 1 108 ? -3.239 -12.396 1.677 1.00 94.50 108 PRO A N 1
ATOM 869 C CA . PRO A 1 108 ? -3.268 -13.245 2.864 1.00 94.50 108 PRO A CA 1
ATOM 870 C C . PRO A 1 108 ? -1.852 -13.545 3.370 1.00 94.50 108 PRO A C 1
ATOM 872 O O . PRO A 1 108 ? -1.602 -13.499 4.570 1.00 94.50 108 PRO A O 1
ATOM 875 N N . ALA A 1 109 ? -0.900 -13.737 2.448 1.00 93.69 109 ALA A N 1
ATOM 876 C CA . ALA A 1 109 ? 0.508 -13.942 2.775 1.00 93.69 109 ALA A CA 1
ATOM 877 C C . ALA A 1 109 ? 1.152 -12.706 3.427 1.00 93.69 109 ALA A C 1
ATOM 879 O O . ALA A 1 109 ? 1.929 -12.849 4.366 1.00 93.69 109 ALA A O 1
ATOM 880 N N . ILE A 1 110 ? 0.827 -11.492 2.964 1.00 95.38 110 ILE A N 1
ATOM 881 C CA . ILE A 1 110 ? 1.313 -10.253 3.593 1.00 95.38 110 ILE A CA 1
ATOM 882 C C . ILE A 1 110 ? 0.707 -10.098 4.989 1.00 95.38 110 ILE A C 1
ATOM 884 O O . ILE A 1 110 ? 1.433 -9.778 5.925 1.00 95.38 110 ILE A O 1
ATOM 888 N N . ILE A 1 111 ? -0.596 -10.344 5.143 1.00 96.31 111 ILE A N 1
ATOM 889 C CA . ILE A 1 111 ? -1.285 -10.239 6.435 1.00 96.31 111 ILE A CA 1
ATOM 890 C C . ILE A 1 111 ? -0.684 -11.222 7.443 1.00 96.31 111 ILE A C 1
ATOM 892 O O . ILE A 1 111 ? -0.365 -10.818 8.558 1.00 96.31 111 ILE A O 1
ATOM 896 N N . GLU A 1 112 ? -0.467 -12.476 7.045 1.00 95.12 112 GLU A N 1
ATOM 897 C CA . GLU A 1 112 ? 0.171 -13.495 7.887 1.00 95.12 112 GLU A CA 1
ATOM 898 C C . GLU A 1 112 ? 1.616 -13.123 8.251 1.00 95.12 112 GLU A C 1
ATOM 900 O O . GLU A 1 112 ? 2.047 -13.318 9.386 1.00 95.12 112 GLU A O 1
ATOM 905 N N . ALA A 1 113 ? 2.371 -12.569 7.300 1.00 94.62 113 ALA A N 1
ATOM 906 C CA . ALA A 1 113 ? 3.777 -12.235 7.494 1.00 94.62 113 ALA A CA 1
ATOM 907 C C . ALA A 1 113 ? 4.010 -10.994 8.368 1.00 94.62 113 ALA A C 1
ATOM 909 O O . ALA A 1 113 ? 5.097 -10.857 8.936 1.00 94.62 113 ALA A O 1
ATOM 910 N N . THR A 1 114 ? 3.051 -10.065 8.424 1.00 95.62 114 THR A N 1
ATOM 911 C CA . THR A 1 114 ? 3.274 -8.740 9.024 1.00 95.62 114 THR A CA 1
ATOM 912 C C . THR A 1 114 ? 2.272 -8.337 10.096 1.00 95.62 114 THR A C 1
ATOM 914 O O . THR A 1 114 ? 2.504 -7.326 10.755 1.00 95.62 114 THR A O 1
ATOM 917 N N . ASN A 1 115 ? 1.191 -9.096 10.300 1.00 96.44 115 ASN A N 1
ATOM 918 C CA . ASN A 1 115 ? 0.124 -8.789 11.260 1.00 96.44 115 ASN A CA 1
ATOM 919 C C . ASN A 1 115 ? -0.281 -7.298 11.241 1.00 96.44 115 ASN A C 1
ATOM 921 O O . ASN A 1 115 ? -0.132 -6.611 12.255 1.00 96.44 115 ASN A O 1
ATOM 925 N N . PRO A 1 116 ? -0.746 -6.759 10.098 1.00 97.38 116 PRO A N 1
ATOM 926 C CA . PRO A 1 116 ? -1.086 -5.345 9.983 1.00 97.38 116 PRO A CA 1
ATOM 927 C C . PRO A 1 116 ? -2.183 -4.951 10.979 1.00 97.38 116 PRO A C 1
ATOM 929 O O . PRO A 1 116 ? -3.089 -5.739 11.256 1.00 97.38 116 PRO A O 1
ATOM 932 N N . TYR A 1 117 ? -2.132 -3.72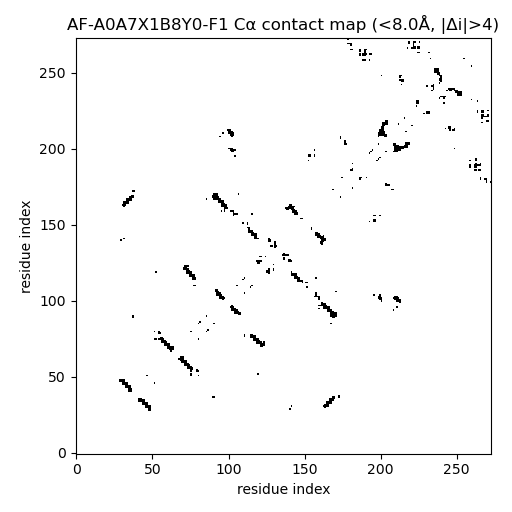8 11.501 1.00 97.31 117 TYR A N 1
ATOM 933 C CA . TYR A 1 117 ? -3.065 -3.211 12.501 1.00 97.31 117 TYR A CA 1
ATOM 934 C C . TYR A 1 117 ? -3.429 -1.740 12.270 1.00 97.31 117 TYR A C 1
ATOM 936 O O . TYR A 1 117 ? -2.584 -0.917 11.923 1.00 97.31 117 TYR A O 1
ATOM 944 N N . LEU A 1 118 ? -4.701 -1.409 12.506 1.00 96.75 118 LEU A N 1
ATOM 945 C CA . LEU A 1 118 ? -5.234 -0.049 12.491 1.00 96.75 118 LEU A CA 1
ATOM 946 C C . LEU A 1 118 ? -5.041 0.598 13.862 1.00 96.75 118 LEU A C 1
ATOM 948 O O . LEU A 1 118 ? -5.537 0.084 14.868 1.00 96.75 118 LEU A O 1
ATOM 952 N N . ILE A 1 119 ? -4.376 1.750 13.907 1.00 95.88 119 ILE A N 1
ATOM 953 C CA . ILE A 1 119 ? -4.173 2.503 15.151 1.00 95.88 119 ILE A CA 1
ATOM 954 C C . ILE A 1 119 ? -5.459 3.253 15.516 1.00 95.88 119 ILE A C 1
ATOM 956 O O . ILE A 1 119 ? -5.990 4.027 14.720 1.00 95.88 119 ILE A O 1
ATOM 960 N N . LEU A 1 120 ? -5.947 3.057 16.743 1.00 95.06 120 LEU A N 1
ATOM 961 C CA . LEU A 1 120 ? -7.131 3.744 17.270 1.00 95.06 120 LEU A CA 1
ATOM 962 C C . LEU A 1 120 ? -6.753 4.930 18.155 1.00 95.06 120 LEU A C 1
ATOM 964 O O . LEU A 1 120 ? -7.302 6.027 18.004 1.00 95.06 120 LEU A O 1
ATOM 968 N N . THR A 1 121 ? -5.826 4.713 19.089 1.00 95.00 121 THR A N 1
ATOM 969 C CA . THR A 1 121 ? -5.363 5.744 20.024 1.00 95.00 121 THR A CA 1
ATOM 970 C C . THR A 1 121 ? -3.853 5.708 20.198 1.00 95.00 121 THR A C 1
ATOM 972 O O . THR A 1 121 ? -3.225 4.658 20.059 1.00 95.00 121 THR A O 1
ATOM 975 N N . VAL A 1 122 ? -3.288 6.861 20.551 1.00 95.75 122 VAL A N 1
ATOM 976 C CA . VAL A 1 122 ? -1.883 7.044 20.918 1.00 95.75 122 VAL A CA 1
ATOM 977 C C . VAL A 1 122 ? -1.841 7.816 22.234 1.00 95.75 122 VAL A C 1
ATOM 979 O O . VAL A 1 122 ? -2.462 8.868 22.356 1.00 95.75 122 VAL A O 1
ATOM 982 N N . GLU A 1 123 ? -1.161 7.272 23.244 1.00 95.88 123 GLU A N 1
ATOM 983 C CA . GLU A 1 123 ? -1.066 7.833 24.603 1.00 95.88 123 GLU A CA 1
ATOM 984 C C . GLU A 1 123 ? -2.451 8.187 25.191 1.00 95.88 123 GLU A C 1
ATOM 986 O O . GLU A 1 123 ? -2.668 9.236 25.798 1.00 95.88 123 GLU A O 1
ATOM 991 N N . GLY A 1 124 ? -3.431 7.305 24.956 1.00 94.19 124 GLY A N 1
ATOM 992 C CA . GLY A 1 124 ? -4.814 7.460 25.420 1.00 94.19 124 GLY A CA 1
ATOM 993 C C . GLY A 1 124 ? -5.658 8.482 24.645 1.00 94.19 124 GLY A C 1
ATOM 994 O O . GLY A 1 124 ? -6.851 8.603 24.922 1.00 94.19 124 GLY A O 1
ATOM 995 N N . GLN A 1 125 ? -5.088 9.189 23.667 1.00 93.25 125 GLN A N 1
ATOM 996 C CA . GLN A 1 125 ? -5.810 10.124 22.804 1.00 93.25 125 GLN A CA 1
ATOM 997 C C . GLN A 1 125 ? -6.258 9.445 21.500 1.00 93.25 125 GLN A C 1
ATOM 999 O O . GLN A 1 125 ? -5.475 8.694 20.919 1.00 93.25 125 GLN A O 1
ATOM 1004 N N . PRO A 1 126 ? -7.470 9.720 20.980 1.00 92.19 126 PRO A N 1
ATOM 1005 C CA . PRO A 1 126 ? -7.857 9.289 19.636 1.00 92.19 126 PRO A CA 1
ATOM 1006 C C . PRO A 1 126 ? -6.834 9.731 18.584 1.00 92.19 126 PRO A C 1
ATOM 1008 O O . PRO A 1 126 ? -6.361 10.868 18.639 1.00 92.19 126 PRO A O 1
ATOM 1011 N N . LEU A 1 127 ? -6.538 8.866 17.609 1.00 91.56 127 LEU A N 1
ATOM 1012 C CA . LEU A 1 127 ? -5.481 9.092 16.615 1.00 91.56 127 LEU A CA 1
ATOM 1013 C C . LEU A 1 127 ? -5.557 10.480 15.959 1.00 91.56 127 LEU A C 1
ATOM 1015 O O . LEU A 1 127 ? -4.570 11.206 15.941 1.00 91.56 127 LEU A O 1
ATOM 1019 N N . GLY A 1 128 ? -6.737 10.890 15.484 1.00 89.69 128 GLY A N 1
ATOM 1020 C CA . GLY A 1 128 ? -6.911 12.198 14.843 1.00 89.69 128 GLY A CA 1
ATOM 1021 C C . GLY A 1 128 ? -6.621 13.393 15.764 1.00 89.69 128 GLY A C 1
ATOM 1022 O O . GLY A 1 128 ? -6.111 14.411 15.300 1.00 89.69 128 GLY A O 1
ATOM 1023 N N . ALA A 1 129 ? -6.906 13.274 17.065 1.00 90.69 129 ALA A N 1
ATOM 1024 C CA . ALA A 1 129 ? -6.588 14.319 18.040 1.00 90.69 129 ALA A CA 1
ATOM 1025 C C . ALA A 1 129 ? -5.076 14.395 18.295 1.00 90.69 129 ALA A C 1
ATOM 1027 O O . ALA A 1 129 ? -4.510 15.487 18.286 1.00 90.69 129 ALA A O 1
ATOM 1028 N N . TRP A 1 130 ? -4.426 13.238 18.439 1.00 92.69 130 TRP A N 1
ATOM 1029 C CA . TRP A 1 130 ? -2.976 13.150 18.598 1.00 92.69 130 TRP A CA 1
ATOM 1030 C C . TRP A 1 130 ? -2.229 13.706 17.375 1.00 92.69 130 TRP A C 1
ATOM 1032 O O . TRP A 1 130 ? -1.317 14.519 17.514 1.00 92.69 130 TRP A O 1
ATOM 1042 N N . LEU A 1 131 ? -2.670 13.348 16.165 1.00 92.38 131 LEU A N 1
ATOM 1043 C CA . LEU A 1 131 ? -2.122 13.861 14.907 1.00 92.38 131 LEU A CA 1
ATOM 1044 C C . LEU A 1 131 ? -2.238 15.386 14.798 1.00 92.38 131 LEU A C 1
ATOM 1046 O O . LEU A 1 131 ? -1.290 16.057 14.391 1.00 92.38 131 LEU A O 1
ATOM 1050 N N . ALA A 1 132 ? -3.376 15.953 15.201 1.00 92.12 132 ALA A N 1
ATOM 1051 C CA . ALA A 1 132 ? -3.550 17.401 15.242 1.00 92.12 132 ALA A CA 1
ATOM 1052 C C . ALA A 1 132 ? -2.602 18.074 16.253 1.00 92.12 132 ALA A C 1
ATOM 1054 O O . ALA A 1 132 ? -2.076 19.149 15.963 1.00 92.12 132 ALA A O 1
ATOM 1055 N N . GLU A 1 133 ? -2.353 17.447 17.409 1.00 93.44 133 GLU A N 1
ATOM 1056 C CA . GLU A 1 133 ? -1.428 17.953 18.434 1.00 93.44 133 GLU A CA 1
ATOM 1057 C C . GLU A 1 133 ? 0.017 18.023 17.922 1.00 93.44 133 GLU A C 1
ATOM 1059 O O . GLU A 1 133 ? 0.704 19.021 18.152 1.00 93.44 133 GLU A O 1
ATOM 1064 N N . ILE A 1 134 ? 0.462 17.012 17.171 1.00 92.50 134 ILE A N 1
ATOM 1065 C CA . ILE A 1 134 ? 1.810 16.988 16.580 1.00 92.50 134 ILE A CA 1
ATOM 1066 C C . ILE A 1 134 ? 1.918 17.770 15.260 1.00 92.50 134 ILE A C 1
ATOM 1068 O O . ILE A 1 134 ? 2.991 17.808 14.662 1.00 92.50 134 ILE A O 1
ATOM 1072 N N . GLY A 1 135 ? 0.838 18.420 14.814 1.00 92.06 135 GLY A N 1
ATOM 1073 C CA . GLY A 1 135 ? 0.829 19.274 13.624 1.00 92.06 135 GLY A CA 1
ATOM 1074 C C . GLY A 1 135 ? 0.682 18.539 12.290 1.00 92.06 135 GLY A C 1
ATOM 1075 O O . GLY A 1 135 ? 0.974 19.141 11.260 1.00 92.06 135 GLY A O 1
ATOM 1076 N N . HIS A 1 136 ? 0.206 17.290 12.308 1.00 90.56 136 HIS A N 1
ATOM 1077 C CA . HIS A 1 136 ? 0.038 16.432 11.129 1.00 90.56 136 HIS A CA 1
ATOM 1078 C C . HIS A 1 136 ? -1.379 15.838 10.980 1.00 90.56 136 HIS A C 1
ATOM 1080 O O . HIS A 1 136 ? -1.539 14.623 10.827 1.00 90.56 136 HIS A O 1
ATOM 1086 N N . PRO A 1 137 ? -2.451 16.653 11.038 1.00 88.81 137 PRO A N 1
ATOM 1087 C CA . PRO A 1 137 ? -3.824 16.156 10.908 1.00 88.81 137 PRO A CA 1
ATOM 1088 C C . PRO A 1 137 ? -4.104 15.465 9.561 1.00 88.81 137 PRO A C 1
ATOM 1090 O O . PRO A 1 137 ? -5.041 14.676 9.469 1.00 88.81 137 PRO A O 1
ATOM 1093 N N . GLU A 1 138 ? -3.313 15.752 8.526 1.00 87.56 138 GLU A N 1
ATOM 1094 C CA . GLU A 1 138 ? -3.416 15.164 7.188 1.00 87.56 138 GLU A CA 1
ATOM 1095 C C . GLU A 1 138 ? -3.023 13.683 7.114 1.00 87.56 138 GLU A C 1
ATOM 1097 O O . GLU A 1 138 ? -3.323 13.037 6.116 1.00 87.56 138 GLU A O 1
ATOM 1102 N N . TRP A 1 139 ? -2.369 13.132 8.142 1.00 89.38 139 TRP A N 1
ATOM 1103 C CA . TRP A 1 139 ? -2.031 11.701 8.202 1.00 89.38 139 TRP A CA 1
ATOM 1104 C C . TRP A 1 139 ? -3.176 10.831 8.732 1.00 89.38 139 TRP A C 1
ATOM 1106 O O . TRP A 1 139 ? -3.047 9.612 8.810 1.00 89.38 139 TRP A O 1
ATOM 1116 N N . GLY A 1 140 ? -4.291 11.451 9.119 1.00 87.31 140 GLY A N 1
ATOM 1117 C CA . GLY A 1 140 ? -5.532 10.769 9.463 1.00 87.31 140 GLY A CA 1
ATOM 1118 C C . GLY A 1 140 ? -6.456 10.613 8.247 1.00 87.31 140 GLY A C 1
ATOM 1119 O O . GLY A 1 140 ? -6.169 11.157 7.183 1.00 87.31 140 GLY A O 1
ATOM 1120 N N . PRO A 1 141 ? -7.592 9.910 8.393 1.00 86.00 141 PRO A N 1
ATOM 1121 C CA . PRO A 1 141 ? -8.189 9.521 9.670 1.00 86.00 141 PRO A CA 1
ATOM 1122 C C . PRO A 1 141 ? -7.709 8.179 10.233 1.00 86.00 141 PRO A C 1
ATOM 1124 O O . PRO A 1 141 ? -7.787 7.987 11.447 1.00 86.00 141 PRO A O 1
ATOM 1127 N N . PHE A 1 142 ? -7.187 7.290 9.388 1.00 93.31 142 PHE A N 1
ATOM 1128 C CA . PHE A 1 142 ? -6.676 5.983 9.793 1.00 93.31 142 PHE A CA 1
ATOM 1129 C C . PHE A 1 142 ? -5.217 5.810 9.366 1.00 93.31 142 PHE A C 1
ATOM 1131 O O . PHE A 1 142 ? -4.809 6.248 8.290 1.00 93.31 142 PHE A O 1
ATOM 1138 N N . ILE A 1 143 ? -4.445 5.146 10.222 1.00 95.50 143 ILE A N 1
ATOM 1139 C CA . ILE A 1 143 ? -3.082 4.694 9.940 1.00 95.50 143 ILE A CA 1
ATOM 1140 C C . ILE A 1 143 ? -3.066 3.183 10.132 1.00 95.50 143 ILE A C 1
ATOM 1142 O O . ILE A 1 143 ? -3.534 2.690 11.166 1.00 95.50 143 ILE A O 1
ATOM 1146 N N . ILE A 1 144 ? -2.542 2.469 9.138 1.00 96.69 144 ILE A N 1
ATOM 1147 C CA . ILE A 1 144 ? -2.223 1.047 9.256 1.00 96.69 144 ILE A CA 1
ATOM 1148 C C . ILE A 1 144 ? -0.717 0.946 9.429 1.00 96.69 144 ILE A C 1
ATOM 1150 O O . ILE A 1 144 ? 0.020 1.524 8.641 1.00 96.69 144 ILE A O 1
ATOM 1154 N N . ASN A 1 145 ? -0.286 0.181 10.423 1.00 95.56 145 ASN A N 1
ATOM 1155 C CA . ASN A 1 145 ? 1.104 -0.214 10.598 1.00 95.56 145 ASN A CA 1
ATOM 1156 C C . ASN A 1 145 ? 1.216 -1.734 10.590 1.00 95.56 145 ASN A C 1
ATOM 1158 O O . ASN A 1 145 ? 0.227 -2.438 10.785 1.00 95.56 145 ASN A O 1
ATOM 1162 N N . THR A 1 146 ? 2.431 -2.245 10.437 1.00 95.06 146 THR A N 1
ATOM 1163 C CA . THR A 1 146 ? 2.724 -3.666 10.588 1.00 95.06 146 THR A CA 1
ATOM 1164 C C . THR A 1 146 ? 3.637 -3.955 11.770 1.00 95.06 146 THR A C 1
ATOM 1166 O O . THR A 1 146 ? 4.340 -3.085 12.297 1.00 95.06 146 THR A O 1
ATOM 1169 N N . GLU A 1 147 ? 3.649 -5.209 12.207 1.00 92.62 147 GLU A N 1
ATOM 1170 C CA . GLU A 1 147 ? 4.735 -5.728 13.028 1.00 92.62 147 GLU A CA 1
ATOM 1171 C C . GLU A 1 147 ? 6.032 -5.770 12.204 1.00 92.62 147 GLU A C 1
ATOM 1173 O O . GLU A 1 147 ? 6.024 -5.812 10.968 1.00 92.62 147 GLU A O 1
ATOM 1178 N N . LYS A 1 148 ? 7.177 -5.715 12.894 1.00 88.69 148 LYS A N 1
ATOM 1179 C CA . LYS A 1 148 ? 8.480 -5.791 12.227 1.00 88.69 148 LYS A CA 1
ATOM 1180 C C . LYS A 1 148 ? 8.663 -7.178 11.623 1.00 88.69 148 LYS A C 1
ATOM 1182 O O . LYS A 1 148 ? 8.502 -8.177 12.320 1.00 88.69 148 LYS A O 1
ATOM 1187 N N . THR A 1 149 ? 9.082 -7.219 10.365 1.00 90.75 149 THR A N 1
ATOM 1188 C CA . THR A 1 149 ? 9.405 -8.461 9.670 1.00 90.75 149 THR A CA 1
ATOM 1189 C C . THR A 1 149 ? 10.651 -8.306 8.804 1.00 90.75 149 THR A C 1
ATOM 1191 O O . THR A 1 149 ? 10.893 -7.239 8.243 1.00 90.75 149 THR A O 1
ATOM 1194 N N . ASP A 1 150 ? 11.404 -9.397 8.672 1.00 88.69 150 ASP A N 1
ATOM 1195 C CA . ASP A 1 150 ? 12.495 -9.545 7.702 1.00 88.69 150 ASP A CA 1
ATOM 1196 C C . ASP A 1 150 ? 12.042 -10.333 6.454 1.00 88.69 150 ASP A C 1
ATOM 1198 O O . ASP A 1 150 ? 12.832 -10.572 5.541 1.00 88.69 150 ASP A O 1
ATOM 1202 N N . SER A 1 151 ? 10.784 -10.793 6.417 1.00 87.06 151 SER A N 1
ATOM 1203 C CA . SER A 1 151 ? 10.262 -11.652 5.347 1.00 87.06 151 SER A CA 1
ATOM 1204 C C . SER A 1 151 ? 9.736 -10.882 4.140 1.00 87.06 151 SER A C 1
ATOM 1206 O O . SER A 1 151 ? 9.475 -11.496 3.109 1.00 87.06 151 SER A O 1
ATOM 1208 N N . LEU A 1 152 ? 9.540 -9.568 4.270 1.00 87.69 152 LEU A N 1
ATOM 1209 C CA . LEU A 1 152 ? 9.126 -8.705 3.173 1.00 87.69 152 LEU A CA 1
ATOM 1210 C C . LEU A 1 152 ? 10.255 -7.777 2.763 1.00 87.69 152 LEU A C 1
ATOM 1212 O O . LEU A 1 152 ? 10.960 -7.200 3.591 1.00 87.69 152 LEU A O 1
ATOM 1216 N N . ARG A 1 153 ? 10.358 -7.589 1.454 1.00 86.75 153 ARG A N 1
ATOM 1217 C CA . ARG A 1 153 ? 11.131 -6.512 0.865 1.00 86.75 153 ARG A CA 1
ATOM 1218 C C . ARG A 1 153 ? 10.402 -5.190 1.089 1.00 86.75 153 ARG A C 1
ATOM 1220 O O . ARG A 1 153 ? 9.205 -5.102 0.841 1.00 86.75 153 ARG A O 1
ATOM 1227 N N . ASP A 1 154 ? 11.141 -4.191 1.564 1.00 89.62 154 ASP A N 1
ATOM 1228 C CA . ASP A 1 154 ? 10.649 -2.836 1.833 1.00 89.62 154 ASP A CA 1
ATOM 1229 C C . ASP A 1 154 ? 9.326 -2.809 2.637 1.00 89.62 154 ASP A C 1
ATOM 1231 O O . ASP A 1 154 ? 8.320 -2.256 2.184 1.00 89.62 154 ASP A O 1
ATOM 1235 N N . PRO A 1 155 ? 9.305 -3.389 3.856 1.00 90.69 155 PRO A N 1
ATOM 1236 C CA . PRO A 1 155 ? 8.080 -3.558 4.643 1.00 90.69 155 PRO A CA 1
ATOM 1237 C C . PRO A 1 155 ? 7.391 -2.231 4.994 1.00 90.69 155 PRO A C 1
ATOM 1239 O O . PRO A 1 155 ? 6.187 -2.224 5.233 1.00 90.69 155 PRO A O 1
ATOM 1242 N N . GLY A 1 156 ? 8.117 -1.106 4.956 1.00 90.69 156 GLY A N 1
ATOM 1243 C CA . GLY A 1 156 ? 7.552 0.236 5.133 1.00 90.69 156 GLY A CA 1
ATOM 1244 C C . GLY A 1 156 ? 6.419 0.555 4.153 1.00 90.69 156 GLY A C 1
ATOM 1245 O O . GLY A 1 156 ? 5.504 1.298 4.493 1.00 90.69 156 GLY A O 1
ATOM 1246 N N . HIS A 1 157 ? 6.383 -0.087 2.978 1.00 93.38 157 HIS A N 1
ATOM 1247 C CA . HIS A 1 157 ? 5.276 0.103 2.040 1.00 93.38 157 HIS A CA 1
ATOM 1248 C C . HIS A 1 157 ? 3.927 -0.409 2.540 1.00 93.38 157 HIS A C 1
ATOM 1250 O O . HIS A 1 157 ? 2.895 -0.065 1.958 1.00 93.38 157 HIS A O 1
ATOM 1256 N N . LYS A 1 158 ? 3.935 -1.214 3.607 1.00 95.38 158 LYS A N 1
ATOM 1257 C CA . LYS A 1 158 ? 2.748 -1.771 4.253 1.00 95.38 158 LYS A CA 1
ATOM 1258 C C . LYS A 1 158 ? 2.265 -0.944 5.446 1.00 95.38 158 LYS A C 1
ATOM 1260 O O . LYS A 1 158 ? 1.318 -1.369 6.105 1.00 95.38 158 LYS A O 1
ATOM 1265 N N . ASN A 1 159 ? 2.839 0.245 5.657 1.00 95.25 159 ASN A N 1
ATOM 1266 C CA . ASN A 1 159 ? 2.414 1.205 6.674 1.00 95.25 159 ASN A CA 1
ATOM 1267 C C . ASN A 1 159 ? 1.731 2.453 6.058 1.00 95.25 159 ASN A C 1
ATOM 1269 O O . ASN A 1 159 ? 2.274 3.556 6.124 1.00 95.25 159 ASN A O 1
ATOM 1273 N N . PRO A 1 160 ? 0.578 2.328 5.372 1.00 95.50 160 PRO A N 1
ATOM 1274 C CA . PRO A 1 160 ? -0.084 3.471 4.751 1.00 95.50 160 PRO A CA 1
ATOM 1275 C C . PRO A 1 160 ? -0.678 4.426 5.797 1.00 95.50 160 PRO A C 1
ATOM 1277 O O . PRO A 1 160 ? -1.340 4.011 6.755 1.00 95.50 160 PRO A O 1
ATOM 1280 N N . TRP A 1 161 ? -0.485 5.726 5.579 1.00 94.62 161 TRP A N 1
ATOM 1281 C CA . TRP A 1 161 ? -1.040 6.792 6.417 1.00 94.62 161 TRP A CA 1
ATOM 1282 C C . TRP A 1 161 ? -2.134 7.546 5.667 1.00 94.62 161 TRP A C 1
ATOM 1284 O O . TRP A 1 161 ? -2.117 7.622 4.441 1.00 94.62 161 TRP A O 1
ATOM 1294 N N . GLY A 1 162 ? -3.086 8.121 6.395 1.00 94.00 162 GLY A N 1
ATOM 1295 C CA . GLY A 1 162 ? -4.204 8.841 5.795 1.00 94.00 162 GLY A CA 1
ATOM 1296 C C . GLY A 1 162 ? -5.137 7.933 5.001 1.00 94.00 162 GLY A C 1
ATOM 1297 O O . GLY A 1 162 ? -5.641 8.346 3.960 1.00 94.00 162 GLY A O 1
ATOM 1298 N N . VAL A 1 163 ? -5.330 6.693 5.457 1.00 95.88 163 VAL A N 1
ATOM 1299 C CA . VAL A 1 163 ? -6.218 5.723 4.807 1.00 95.88 163 VAL A CA 1
ATOM 1300 C C . VAL A 1 163 ? -7.661 6.217 4.909 1.00 95.88 163 VAL A C 1
ATOM 1302 O O . VAL A 1 163 ? -8.156 6.483 6.006 1.00 95.88 163 VAL A O 1
ATOM 1305 N N . GLU A 1 164 ? -8.332 6.326 3.767 1.00 94.31 164 GLU A N 1
ATOM 1306 C CA . GLU A 1 164 ? -9.731 6.770 3.652 1.00 94.31 164 GLU A CA 1
ATOM 1307 C C . GLU A 1 164 ? -10.641 5.679 3.075 1.00 94.31 164 GLU A C 1
ATOM 1309 O O . GLU A 1 164 ? -11.849 5.664 3.335 1.00 94.31 164 GLU A O 1
ATOM 1314 N N . GLU A 1 165 ? -10.066 4.731 2.334 1.00 95.38 165 GLU A N 1
ATOM 1315 C CA . GLU A 1 165 ? -10.788 3.612 1.743 1.00 95.38 165 GLU A CA 1
ATOM 1316 C C . GLU A 1 165 ? -9.967 2.320 1.818 1.00 95.38 165 GLU A C 1
ATOM 1318 O O . GLU A 1 165 ? -8.758 2.319 1.588 1.00 95.38 165 GLU A O 1
ATOM 1323 N N . ILE A 1 166 ? -10.638 1.209 2.112 1.00 96.81 166 ILE A N 1
ATOM 1324 C CA . ILE A 1 166 ? -10.145 -0.142 1.861 1.00 96.81 166 ILE A CA 1
ATOM 1325 C C . ILE A 1 166 ? -10.951 -0.722 0.699 1.00 96.81 166 ILE A C 1
ATOM 1327 O O . ILE A 1 166 ? -12.178 -0.799 0.764 1.00 96.81 166 ILE A O 1
ATOM 1331 N N . ILE A 1 167 ? -10.272 -1.155 -0.358 1.00 95.75 167 ILE A N 1
ATOM 1332 C CA . ILE A 1 167 ? -10.871 -1.946 -1.431 1.00 95.75 167 ILE A CA 1
ATOM 1333 C C . ILE A 1 167 ? -10.681 -3.421 -1.091 1.00 95.75 167 ILE A C 1
ATOM 1335 O O . ILE A 1 167 ? -9.555 -3.869 -0.912 1.00 95.75 167 ILE A O 1
ATOM 1339 N N . ALA A 1 168 ? -11.781 -4.158 -1.019 1.00 96.25 168 ALA A N 1
ATOM 1340 C CA . ALA A 1 168 ? -11.859 -5.602 -0.870 1.00 96.25 168 ALA A CA 1
ATOM 1341 C C . ALA A 1 168 ? -12.120 -6.233 -2.247 1.00 96.25 168 ALA A C 1
ATOM 1343 O O . ALA A 1 168 ? -13.139 -5.949 -2.880 1.00 96.25 168 ALA A O 1
ATOM 1344 N N . THR A 1 169 ? -11.199 -7.062 -2.727 1.00 95.50 169 THR A N 1
ATOM 1345 C CA . THR A 1 169 ? -11.267 -7.705 -4.047 1.00 95.50 169 THR A CA 1
ATOM 1346 C C . THR A 1 169 ? -10.692 -9.119 -3.997 1.00 95.50 169 THR A C 1
ATOM 1348 O O . THR A 1 169 ? -10.154 -9.562 -2.984 1.00 95.50 169 THR A O 1
ATOM 1351 N N . ASN A 1 170 ? -10.802 -9.824 -5.115 1.00 93.88 170 ASN A N 1
ATOM 1352 C CA . ASN A 1 170 ? -10.074 -11.054 -5.375 1.00 93.88 170 ASN A CA 1
ATOM 1353 C C . ASN A 1 170 ? -8.666 -10.752 -5.931 1.00 93.88 170 ASN A C 1
ATOM 1355 O O . ASN A 1 170 ? -8.519 -9.859 -6.776 1.00 93.88 170 ASN A O 1
ATOM 1359 N N . LEU A 1 171 ? -7.648 -11.492 -5.487 1.00 93.00 171 LEU A N 1
ATOM 1360 C CA . LEU A 1 171 ? -6.264 -11.355 -5.940 1.00 93.00 171 LEU A CA 1
ATOM 1361 C C . LEU A 1 171 ? -6.109 -11.720 -7.417 1.00 93.00 171 LEU A C 1
ATOM 1363 O O . LEU A 1 171 ? -5.490 -10.959 -8.153 1.00 93.00 171 LEU A O 1
ATOM 1367 N N . ASP A 1 172 ? -6.684 -12.839 -7.863 1.00 92.31 172 ASP A N 1
ATOM 1368 C CA . ASP A 1 172 ? -6.585 -13.270 -9.263 1.00 92.31 172 ASP A CA 1
ATOM 1369 C C . ASP A 1 172 ? -7.243 -12.247 -10.195 1.00 92.31 172 ASP A C 1
ATOM 1371 O O . ASP A 1 172 ? -6.684 -11.918 -11.241 1.00 92.31 172 ASP A O 1
ATOM 1375 N N . LEU A 1 173 ? -8.389 -11.682 -9.795 1.00 91.31 173 LEU A N 1
ATOM 1376 C CA . LEU A 1 173 ? -9.027 -10.581 -10.520 1.00 91.31 173 LEU A CA 1
ATOM 1377 C C . LEU A 1 173 ? -8.088 -9.375 -10.619 1.00 91.31 173 LEU A C 1
ATOM 1379 O O . LEU A 1 173 ? -7.886 -8.847 -11.709 1.00 91.31 173 LEU A O 1
ATOM 1383 N N . ALA A 1 174 ? -7.495 -8.962 -9.500 1.00 92.12 174 ALA A N 1
ATOM 1384 C CA . ALA A 1 174 ? -6.606 -7.808 -9.456 1.00 92.12 174 ALA A CA 1
ATOM 1385 C C . ALA A 1 174 ? -5.354 -8.021 -10.332 1.00 92.12 174 ALA A C 1
ATOM 1387 O O . ALA A 1 174 ? -4.994 -7.154 -11.126 1.00 92.12 174 ALA A O 1
ATOM 1388 N N . LEU A 1 175 ? -4.735 -9.203 -10.257 1.00 92.12 175 LEU A N 1
ATOM 1389 C CA . LEU A 1 175 ? -3.566 -9.558 -11.063 1.00 92.12 175 LEU A CA 1
ATOM 1390 C C . LEU A 1 175 ? -3.895 -9.755 -12.548 1.00 92.12 175 LEU A C 1
ATOM 1392 O O . LEU A 1 175 ? -3.024 -9.527 -13.382 1.00 92.12 175 LEU A O 1
ATOM 1396 N N . SER A 1 176 ? -5.125 -10.139 -12.900 1.00 91.00 176 SER A N 1
ATOM 1397 C CA . SER A 1 176 ? -5.531 -10.321 -14.303 1.00 91.00 176 SER A CA 1
ATOM 1398 C C . SER A 1 176 ? -5.556 -9.026 -15.123 1.00 91.00 176 SER A C 1
ATOM 1400 O O . SER A 1 176 ? -5.544 -9.081 -16.350 1.00 91.00 176 SER A O 1
ATOM 1402 N N . GLU A 1 177 ? -5.555 -7.871 -14.453 1.00 88.81 177 GLU A N 1
ATOM 1403 C CA . GLU A 1 177 ? -5.461 -6.544 -15.073 1.00 88.81 177 GLU A CA 1
ATOM 1404 C C . GLU A 1 177 ? -4.009 -6.143 -15.395 1.00 88.81 177 GLU A C 1
ATOM 1406 O O . GLU A 1 177 ? -3.769 -5.100 -16.009 1.00 88.81 177 GLU A O 1
ATOM 1411 N N . LEU A 1 178 ? -3.023 -6.938 -14.965 1.00 93.69 178 LEU A N 1
ATOM 1412 C CA . LEU A 1 178 ? -1.616 -6.684 -15.244 1.00 93.69 178 LEU A CA 1
ATOM 1413 C C . LEU A 1 178 ? -1.188 -7.287 -16.598 1.00 93.69 178 LEU A C 1
ATOM 1415 O O . LEU A 1 178 ? -1.674 -8.351 -16.983 1.00 93.69 178 LEU A O 1
ATOM 1419 N N . PRO A 1 179 ? -0.239 -6.640 -17.304 1.00 94.56 179 PRO A N 1
ATOM 1420 C CA . PRO A 1 179 ? 0.393 -7.172 -18.518 1.00 94.56 179 PRO A CA 1
ATOM 1421 C C . PRO A 1 179 ? 1.000 -8.577 -18.320 1.00 94.56 179 PRO A C 1
ATOM 1423 O O . PRO A 1 179 ? 1.440 -8.908 -17.215 1.00 94.56 179 PRO A O 1
ATOM 1426 N N . GLU A 1 180 ? 1.102 -9.385 -19.383 1.00 94.44 180 GLU A N 1
ATOM 1427 C CA . GLU A 1 180 ? 1.535 -10.799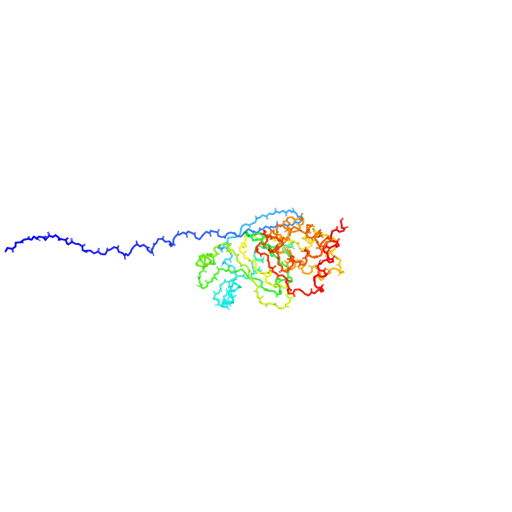 -19.303 1.00 94.44 180 GLU A CA 1
ATOM 1428 C C . GLU A 1 180 ? 2.901 -11.016 -18.625 1.00 94.44 180 GLU A C 1
ATOM 1430 O O . GLU A 1 180 ? 3.006 -11.977 -17.852 1.00 94.44 180 GLU A O 1
ATOM 1435 N N . PRO A 1 181 ? 3.900 -10.112 -18.750 1.00 95.75 181 PRO A N 1
ATOM 1436 C CA . PRO A 1 181 ? 5.168 -10.216 -18.036 1.00 95.75 181 PRO A CA 1
ATOM 1437 C C . PRO A 1 181 ? 5.046 -10.292 -16.512 1.00 95.75 181 PRO A C 1
ATOM 1439 O O . PRO A 1 181 ? 6.005 -10.698 -15.856 1.00 95.75 181 PRO A O 1
ATOM 1442 N N . PHE A 1 182 ? 3.903 -9.923 -15.921 1.00 95.19 182 PHE A N 1
ATOM 1443 C CA . PHE A 1 182 ? 3.627 -10.122 -14.493 1.00 95.19 182 PHE A CA 1
ATOM 1444 C C . PHE A 1 182 ? 3.259 -11.563 -14.116 1.00 95.19 182 PHE A C 1
ATOM 1446 O O . PHE A 1 182 ? 3.217 -11.887 -12.932 1.00 95.19 182 PHE A O 1
ATOM 1453 N N . SER A 1 183 ? 3.024 -12.426 -15.102 1.00 93.88 183 SER A N 1
ATOM 1454 C CA . SER A 1 183 ? 2.754 -13.856 -14.929 1.00 93.88 183 SER A CA 1
ATOM 1455 C C . SER A 1 183 ? 3.929 -14.757 -15.335 1.00 93.88 183 SER A C 1
ATOM 1457 O O . SER A 1 183 ? 3.926 -15.946 -15.011 1.00 93.88 183 SER A O 1
ATOM 1459 N N . ASP A 1 184 ? 4.960 -14.202 -15.983 1.00 95.06 184 ASP A N 1
ATOM 1460 C CA . ASP A 1 184 ? 6.151 -14.939 -16.417 1.00 95.06 184 ASP A CA 1
ATOM 1461 C C . ASP A 1 184 ? 7.147 -15.156 -15.251 1.00 95.06 184 ASP A C 1
ATOM 1463 O O . ASP A 1 184 ? 7.668 -14.187 -14.685 1.00 95.06 184 ASP A O 1
ATOM 1467 N N . PRO A 1 185 ? 7.486 -16.408 -14.886 1.00 95.25 185 PRO A N 1
ATOM 1468 C CA . PRO A 1 185 ? 8.483 -16.700 -13.855 1.00 95.25 185 PRO A CA 1
ATOM 1469 C C . PRO A 1 185 ? 9.866 -16.066 -14.086 1.00 95.25 185 PRO A C 1
ATOM 1471 O O . PRO A 1 185 ? 10.570 -15.785 -13.105 1.00 95.25 185 PRO A O 1
ATOM 1474 N N . ASP A 1 186 ? 10.253 -15.800 -15.338 1.00 95.81 186 ASP A N 1
ATOM 1475 C CA . ASP A 1 186 ? 11.532 -15.162 -15.689 1.00 95.81 186 ASP A CA 1
ATOM 1476 C C . ASP A 1 186 ? 11.614 -13.696 -15.215 1.00 95.81 186 ASP A C 1
ATOM 1478 O O . ASP A 1 186 ? 12.706 -13.114 -15.149 1.00 95.81 186 ASP A O 1
ATOM 1482 N N . HIS A 1 187 ? 10.479 -13.107 -14.822 1.00 97.12 187 HIS A N 1
ATOM 1483 C CA . HIS A 1 187 ? 10.368 -11.754 -14.276 1.00 97.12 187 HIS A CA 1
ATOM 1484 C C . HIS A 1 187 ? 10.041 -11.704 -12.774 1.00 97.12 187 HIS A C 1
ATOM 1486 O O . HIS A 1 187 ? 9.868 -10.614 -12.230 1.00 97.12 187 HIS A O 1
ATOM 1492 N N . SER A 1 188 ? 10.033 -12.844 -12.076 1.00 95.81 188 SER A N 1
ATOM 1493 C CA . SER A 1 188 ? 9.595 -12.967 -10.671 1.00 95.81 188 SER A CA 1
ATOM 1494 C C . SER A 1 188 ? 10.220 -11.967 -9.686 1.00 95.81 188 SER A C 1
ATOM 1496 O O . SER A 1 188 ? 9.503 -11.374 -8.885 1.00 95.81 188 SER A O 1
ATOM 1498 N N . LEU A 1 189 ? 11.533 -11.710 -9.747 1.00 96.56 189 LEU A N 1
ATOM 1499 C CA . LEU A 1 189 ? 12.163 -10.710 -8.866 1.00 96.56 189 LEU A CA 1
ATOM 1500 C C . LEU A 1 189 ? 11.688 -9.280 -9.176 1.00 96.56 189 LEU A C 1
ATOM 1502 O O . LEU A 1 189 ? 11.457 -8.490 -8.265 1.00 96.56 189 LEU A O 1
ATOM 1506 N N . GLY A 1 190 ? 11.527 -8.940 -10.457 1.00 97.19 190 GLY A N 1
ATOM 1507 C CA . GLY A 1 190 ? 10.980 -7.644 -10.860 1.00 97.19 190 GLY A CA 1
ATOM 1508 C C . GLY A 1 190 ? 9.520 -7.487 -10.432 1.00 97.19 190 GLY A C 1
ATOM 1509 O O . GLY A 1 190 ? 9.133 -6.409 -9.988 1.00 97.19 190 GLY A O 1
ATOM 1510 N N . GLN A 1 191 ? 8.734 -8.566 -10.520 1.00 96.00 191 GLN A N 1
ATOM 1511 C CA . GLN A 1 191 ? 7.335 -8.605 -10.085 1.00 96.00 191 GLN A CA 1
ATOM 1512 C C . GLN A 1 191 ? 7.226 -8.372 -8.583 1.00 96.00 191 GLN A C 1
ATOM 1514 O O . GLN A 1 191 ? 6.451 -7.519 -8.163 1.00 96.00 191 GLN A O 1
ATOM 1519 N N . ASP A 1 192 ? 8.037 -9.074 -7.786 1.00 94.88 192 ASP A N 1
ATOM 1520 C CA . ASP A 1 192 ? 8.086 -8.909 -6.332 1.00 94.88 192 ASP A CA 1
ATOM 1521 C C . ASP A 1 192 ? 8.381 -7.455 -5.946 1.00 94.88 192 ASP A C 1
ATOM 1523 O O . ASP A 1 192 ? 7.619 -6.848 -5.194 1.00 94.88 192 ASP A O 1
ATOM 1527 N N . ILE A 1 193 ? 9.429 -6.860 -6.528 1.00 95.94 193 ILE A N 1
ATOM 1528 C CA . ILE A 1 193 ? 9.785 -5.454 -6.290 1.00 95.94 193 ILE A CA 1
ATOM 1529 C C . ILE A 1 193 ? 8.629 -4.529 -6.684 1.00 95.94 193 ILE A C 1
ATOM 1531 O O . ILE A 1 193 ? 8.247 -3.640 -5.917 1.00 95.94 193 ILE A O 1
ATOM 1535 N N . TYR A 1 194 ? 8.054 -4.726 -7.873 1.00 95.81 194 TYR A N 1
ATOM 1536 C CA . TYR A 1 194 ? 7.000 -3.848 -8.359 1.00 95.81 194 TYR A CA 1
ATOM 1537 C C . TYR A 1 194 ? 5.753 -3.929 -7.477 1.00 95.81 194 TYR A C 1
ATOM 1539 O O . TYR A 1 194 ? 5.276 -2.900 -7.007 1.00 95.81 194 TYR A O 1
ATOM 1547 N N . LEU A 1 195 ? 5.243 -5.132 -7.213 1.00 93.62 195 LEU A N 1
ATOM 1548 C CA . LEU A 1 195 ? 4.010 -5.343 -6.453 1.00 93.62 195 LEU A CA 1
ATOM 1549 C C . LEU A 1 195 ? 4.155 -4.942 -4.981 1.00 93.62 195 LEU A C 1
ATOM 1551 O O . LEU A 1 195 ? 3.187 -4.463 -4.384 1.00 93.62 195 LEU A O 1
ATOM 1555 N N . ASN A 1 196 ? 5.341 -5.107 -4.386 1.00 92.12 196 ASN A N 1
ATOM 1556 C CA . ASN A 1 196 ? 5.537 -4.811 -2.969 1.00 92.12 196 ASN A CA 1
ATOM 1557 C C . ASN A 1 196 ? 5.960 -3.376 -2.663 1.00 92.12 196 ASN A C 1
ATOM 1559 O O . ASN A 1 196 ? 5.619 -2.912 -1.572 1.00 92.12 196 ASN A O 1
ATOM 1563 N N . ALA A 1 197 ? 6.616 -2.684 -3.599 1.00 93.62 197 ALA A N 1
ATOM 1564 C CA . ALA A 1 197 ? 7.124 -1.329 -3.394 1.00 93.62 197 ALA A CA 1
ATOM 1565 C C . ALA A 1 197 ? 6.604 -0.320 -4.430 1.00 93.62 197 ALA A C 1
ATOM 1567 O O . ALA A 1 197 ? 5.973 0.679 -4.080 1.00 93.62 197 ALA A O 1
ATOM 1568 N N . CYS A 1 198 ? 6.828 -0.567 -5.725 1.00 94.88 198 CYS A N 1
ATOM 1569 C CA . CYS A 1 198 ? 6.526 0.429 -6.762 1.00 94.88 198 CYS A CA 1
ATOM 1570 C C . CYS A 1 198 ? 5.023 0.701 -6.907 1.00 94.88 198 CYS A C 1
ATOM 1572 O O . CYS A 1 198 ? 4.616 1.855 -7.061 1.00 94.88 198 CYS A O 1
ATOM 1574 N N . LEU A 1 199 ? 4.202 -0.345 -6.825 1.00 94.81 199 LEU A N 1
ATOM 1575 C CA . LEU A 1 199 ? 2.755 -0.275 -6.994 1.00 94.81 199 LEU A CA 1
ATOM 1576 C C . LEU A 1 199 ? 2.132 0.748 -6.039 1.00 94.81 199 LEU A C 1
ATOM 1578 O O . LEU A 1 199 ? 1.174 1.423 -6.392 1.00 94.81 199 LEU A O 1
ATOM 1582 N N . SER A 1 200 ? 2.722 0.969 -4.865 1.00 95.62 200 SER A N 1
ATOM 1583 C CA . SER A 1 200 ? 2.163 1.915 -3.908 1.00 95.62 200 SER A CA 1
ATOM 1584 C C . SER A 1 200 ? 2.184 3.379 -4.327 1.00 95.62 200 SER A C 1
ATOM 1586 O O . SER A 1 200 ? 1.408 4.183 -3.809 1.00 95.62 200 SER A O 1
ATOM 1588 N N . CYS A 1 201 ? 3.031 3.738 -5.289 1.00 95.38 201 CYS A N 1
ATOM 1589 C CA . CYS A 1 201 ? 3.102 5.089 -5.843 1.00 95.38 201 CYS A CA 1
ATOM 1590 C C . CYS A 1 201 ? 2.727 5.155 -7.327 1.00 95.38 201 CYS A C 1
ATOM 1592 O O . CYS A 1 201 ? 2.610 6.263 -7.865 1.00 95.38 201 CYS A O 1
ATOM 1594 N N . HIS A 1 202 ? 2.594 4.005 -7.986 1.00 95.00 202 HIS A N 1
ATOM 1595 C CA . HIS A 1 202 ? 2.387 3.881 -9.422 1.00 95.00 202 HIS A CA 1
ATOM 1596 C C . HIS A 1 202 ? 1.137 3.067 -9.714 1.00 95.00 202 HIS A C 1
ATOM 1598 O O . HIS A 1 202 ? 1.065 1.892 -9.364 1.00 95.00 202 HIS A O 1
ATOM 1604 N N . SER A 1 203 ? 0.179 3.681 -10.399 1.00 93.75 203 SER A N 1
ATOM 1605 C CA . SER A 1 203 ? -1.047 3.005 -10.779 1.00 93.75 203 SER A CA 1
ATOM 1606 C C . SER A 1 203 ? -0.769 2.039 -11.918 1.00 93.75 203 SER A C 1
ATOM 1608 O O . SER A 1 203 ? 0.109 2.264 -12.759 1.00 93.75 203 SER A O 1
ATOM 1610 N N . THR A 1 204 ? -1.555 0.979 -11.977 1.00 92.19 204 THR A N 1
ATOM 1611 C CA . THR A 1 204 ? -1.715 0.216 -13.212 1.00 92.19 204 THR A CA 1
ATOM 1612 C C . THR A 1 204 ? -2.517 1.048 -14.222 1.00 92.19 204 THR A C 1
ATOM 1614 O O . THR A 1 204 ? -2.885 2.197 -13.951 1.00 92.19 204 THR A O 1
ATOM 1617 N N . ASP A 1 205 ? -2.752 0.505 -15.415 1.00 86.06 205 ASP A N 1
ATOM 1618 C CA . ASP A 1 205 ? -3.674 1.132 -16.370 1.00 86.06 205 ASP A CA 1
ATOM 1619 C C . ASP A 1 205 ? -5.146 0.850 -16.028 1.00 86.06 205 ASP A C 1
ATOM 1621 O O . ASP A 1 205 ? -6.041 1.500 -16.568 1.00 86.06 205 ASP A O 1
ATOM 1625 N N . SER A 1 206 ? -5.387 -0.073 -15.091 1.00 82.69 206 SER A N 1
ATOM 1626 C CA . SER A 1 206 ? -6.656 -0.186 -14.383 1.00 82.69 206 SER A CA 1
ATOM 1627 C C . SER A 1 206 ? -6.690 0.802 -13.209 1.00 82.69 206 SER A C 1
ATOM 1629 O O . SER A 1 206 ? -5.689 1.008 -12.522 1.00 82.69 206 SER A O 1
ATOM 1631 N N . ASP A 1 207 ? -7.864 1.355 -12.912 1.00 78.31 207 ASP A N 1
ATOM 1632 C CA . ASP A 1 207 ? -8.077 2.165 -11.702 1.00 78.31 207 ASP A CA 1
ATOM 1633 C C . ASP A 1 207 ? -8.238 1.295 -10.430 1.00 78.31 207 ASP A C 1
ATOM 1635 O O . ASP A 1 207 ? -8.629 1.797 -9.376 1.00 78.31 207 ASP A O 1
ATOM 1639 N N . LEU A 1 208 ? -8.009 -0.026 -10.513 1.00 86.56 208 LEU A N 1
ATOM 1640 C CA . LEU A 1 208 ? -8.134 -0.937 -9.370 1.00 86.56 208 LEU A CA 1
ATOM 1641 C C . LEU A 1 208 ? -6.856 -0.954 -8.525 1.00 86.56 208 LEU A C 1
ATOM 1643 O O . LEU A 1 208 ? -6.924 -0.766 -7.312 1.00 86.56 208 LEU A O 1
ATOM 1647 N N . MET A 1 209 ? -5.703 -1.181 -9.159 1.00 91.25 209 MET A N 1
ATOM 1648 C CA . MET A 1 209 ? -4.424 -1.355 -8.470 1.00 91.25 209 MET A CA 1
ATOM 1649 C C . MET A 1 209 ? -3.465 -0.187 -8.694 1.00 91.25 209 MET A C 1
ATOM 1651 O O . MET A 1 209 ? -3.257 0.289 -9.812 1.00 91.25 209 MET A O 1
ATOM 1655 N N . GLY A 1 210 ? -2.783 0.158 -7.612 1.00 93.62 210 GLY A N 1
ATOM 1656 C CA . GLY A 1 210 ? -1.660 1.068 -7.523 1.00 93.62 210 GLY A CA 1
ATOM 1657 C C . GLY A 1 210 ? -2.016 2.502 -7.147 1.00 93.62 210 GLY A C 1
ATOM 1658 O O . GLY A 1 210 ? -3.147 2.956 -7.286 1.00 93.62 210 GLY A O 1
ATOM 1659 N N . GLY A 1 211 ? -1.020 3.212 -6.622 1.00 94.75 211 GLY A N 1
ATOM 1660 C CA . GLY A 1 211 ? -1.155 4.589 -6.157 1.00 94.75 211 GLY A CA 1
ATOM 1661 C C . GLY A 1 211 ? -0.877 5.634 -7.238 1.00 94.75 211 GLY A C 1
ATOM 1662 O O . GLY A 1 211 ? -0.301 5.366 -8.285 1.00 94.75 211 GLY A O 1
ATOM 1663 N N . HIS A 1 212 ? -1.216 6.884 -6.957 1.00 93.94 212 HIS A N 1
ATOM 1664 C CA . HIS A 1 212 ? -1.046 8.024 -7.858 1.00 93.94 212 HIS A CA 1
ATOM 1665 C C . HIS A 1 212 ? -0.017 9.053 -7.374 1.00 93.94 212 HIS A C 1
ATOM 1667 O O . HIS A 1 212 ? 0.165 10.077 -8.034 1.00 93.94 212 HIS A O 1
ATOM 1673 N N . VAL A 1 213 ? 0.706 8.777 -6.280 1.00 93.62 213 VAL A N 1
ATOM 1674 C CA . VAL A 1 213 ? 1.729 9.682 -5.708 1.00 93.62 213 VAL A CA 1
ATOM 1675 C C . VAL A 1 213 ? 2.751 10.130 -6.752 1.00 93.62 213 VAL A C 1
ATOM 1677 O O . VAL A 1 213 ? 3.161 11.287 -6.789 1.00 93.62 213 VAL A O 1
ATOM 1680 N N . SER A 1 214 ? 3.168 9.217 -7.628 1.00 92.19 214 SER A N 1
ATOM 1681 C CA . SER A 1 214 ? 4.162 9.514 -8.656 1.00 92.19 214 SER A CA 1
ATOM 1682 C C . SER A 1 214 ? 3.605 10.303 -9.838 1.00 92.19 214 SER A C 1
ATOM 1684 O O . SER A 1 214 ? 4.383 10.866 -10.605 1.00 92.19 214 SER A O 1
ATOM 1686 N N . THR A 1 215 ? 2.285 10.307 -10.055 1.00 90.44 215 THR A N 1
ATOM 1687 C CA . THR A 1 215 ? 1.617 10.717 -11.309 1.00 90.44 215 THR A CA 1
ATOM 1688 C C . THR A 1 215 ? 2.051 9.929 -12.561 1.00 90.44 215 THR A C 1
ATOM 1690 O O . THR A 1 215 ? 1.758 10.335 -13.685 1.00 90.44 215 THR A O 1
ATOM 1693 N N . ARG A 1 216 ? 2.760 8.805 -12.395 1.00 91.38 216 ARG A N 1
ATOM 1694 C CA . ARG A 1 216 ? 3.258 7.939 -13.474 1.00 91.38 216 ARG A CA 1
ATOM 1695 C C . ARG A 1 216 ? 2.680 6.544 -13.309 1.00 91.38 216 ARG A C 1
ATOM 1697 O O . ARG A 1 216 ? 3.006 5.863 -12.342 1.00 91.38 216 ARG A O 1
ATOM 1704 N N . ASN A 1 217 ? 1.858 6.127 -14.258 1.00 94.00 217 ASN A N 1
ATOM 1705 C CA . ASN A 1 217 ? 1.336 4.768 -14.299 1.00 94.00 217 ASN A CA 1
ATOM 1706 C C . ASN A 1 217 ? 2.378 3.773 -14.844 1.00 94.00 217 ASN A C 1
ATOM 1708 O O . ASN A 1 217 ? 3.448 4.160 -15.332 1.00 94.00 217 ASN A O 1
ATOM 1712 N N . LEU A 1 218 ? 2.039 2.488 -14.778 1.00 95.19 218 LEU A N 1
ATOM 1713 C CA . LEU A 1 218 ? 2.829 1.371 -15.290 1.00 95.19 218 LEU A CA 1
ATOM 1714 C C . LEU A 1 218 ? 3.246 1.571 -16.751 1.00 95.19 218 LEU A C 1
ATOM 1716 O O . LEU A 1 218 ? 4.432 1.448 -17.058 1.00 95.19 218 LEU A O 1
ATOM 1720 N N . THR A 1 219 ? 2.315 1.954 -17.632 1.00 94.25 219 THR A N 1
ATOM 1721 C CA . THR A 1 219 ? 2.633 2.225 -19.041 1.00 94.25 219 THR A CA 1
ATOM 1722 C C . THR A 1 219 ? 3.732 3.281 -19.170 1.00 94.25 219 THR A C 1
ATOM 1724 O O . THR A 1 219 ? 4.736 3.057 -19.848 1.00 94.25 219 THR A O 1
ATOM 1727 N N . LEU A 1 220 ? 3.626 4.420 -18.486 1.00 92.88 220 LEU A N 1
ATOM 1728 C CA . LEU A 1 220 ? 4.642 5.467 -18.591 1.00 92.88 220 LEU A CA 1
ATOM 1729 C C . LEU A 1 220 ? 5.992 5.036 -17.991 1.00 92.88 220 LEU A C 1
ATOM 1731 O O . LEU A 1 220 ? 7.045 5.354 -18.550 1.00 92.88 220 LEU A O 1
ATOM 1735 N N . LEU A 1 221 ? 5.977 4.283 -16.889 1.00 93.69 221 LEU A N 1
ATOM 1736 C CA . LEU A 1 221 ? 7.188 3.690 -16.318 1.00 93.69 221 LEU A CA 1
ATOM 1737 C C . LEU A 1 221 ? 7.883 2.730 -17.285 1.00 93.69 221 LEU A C 1
ATOM 1739 O O . LEU A 1 221 ? 9.103 2.803 -17.442 1.00 93.69 221 LEU A O 1
ATOM 1743 N N . SER A 1 222 ? 7.114 1.868 -17.950 1.00 95.88 222 SER A N 1
ATOM 1744 C CA . SER A 1 222 ? 7.613 0.893 -18.925 1.00 95.88 222 SER A CA 1
ATOM 1745 C C . SER A 1 222 ? 8.341 1.580 -20.088 1.00 95.88 222 SER A C 1
ATOM 1747 O O . SER A 1 222 ? 9.441 1.180 -20.486 1.00 95.88 222 SER A O 1
ATOM 1749 N N . LEU A 1 223 ? 7.797 2.706 -20.562 1.00 94.31 223 LEU A N 1
ATOM 1750 C CA . LEU A 1 223 ? 8.410 3.524 -21.604 1.00 94.31 223 LEU A CA 1
ATOM 1751 C C . LEU A 1 223 ? 9.729 4.142 -21.137 1.00 94.31 223 LEU A C 1
ATOM 1753 O O . LEU A 1 223 ? 10.701 4.133 -21.896 1.00 94.31 223 LEU A O 1
ATOM 1757 N N . PHE A 1 224 ? 9.795 4.657 -19.906 1.00 92.81 224 PHE A N 1
ATOM 1758 C CA . PHE A 1 224 ? 11.037 5.213 -19.366 1.00 92.81 224 PHE A CA 1
ATOM 1759 C C . PHE A 1 224 ? 12.120 4.149 -19.193 1.00 92.81 224 PHE A C 1
ATOM 1761 O O . PHE A 1 224 ? 13.240 4.367 -19.653 1.00 92.81 224 PHE A O 1
ATOM 1768 N N . ALA A 1 225 ? 11.779 2.991 -18.624 1.00 94.69 225 ALA A N 1
ATOM 1769 C CA . ALA A 1 225 ? 12.707 1.870 -18.474 1.00 94.69 225 ALA A CA 1
ATOM 1770 C C . ALA A 1 225 ? 13.281 1.407 -19.826 1.00 94.69 225 ALA A C 1
ATOM 1772 O O . ALA A 1 225 ? 14.471 1.114 -19.929 1.00 94.69 225 ALA A O 1
ATOM 1773 N N . SER A 1 226 ? 12.455 1.405 -20.877 1.00 94.69 226 SER A N 1
ATOM 1774 C CA . SER A 1 226 ? 12.838 0.930 -22.215 1.00 94.69 226 SER A CA 1
ATOM 1775 C C . SER A 1 226 ? 13.644 1.930 -23.042 1.00 94.69 226 SER A C 1
ATOM 1777 O O . SER A 1 226 ? 14.421 1.525 -23.904 1.00 94.69 226 SER A O 1
ATOM 1779 N N . ASN A 1 227 ? 13.450 3.234 -22.824 1.00 93.25 227 ASN A N 1
ATOM 1780 C CA . ASN A 1 227 ? 14.015 4.274 -23.694 1.00 93.25 227 ASN A CA 1
ATOM 1781 C C . ASN A 1 227 ? 15.119 5.108 -23.034 1.00 93.25 227 ASN A C 1
ATOM 1783 O O . ASN A 1 227 ? 15.841 5.812 -23.742 1.00 93.25 227 ASN A O 1
ATOM 1787 N N . SER A 1 228 ? 15.253 5.077 -21.705 1.00 91.44 228 SER A N 1
ATOM 1788 C CA . SER A 1 228 ? 16.252 5.876 -20.994 1.00 91.44 228 SER A CA 1
ATOM 1789 C C . SER A 1 228 ? 16.667 5.233 -19.671 1.00 91.44 228 SER A C 1
ATOM 1791 O O . SER A 1 228 ? 16.097 5.499 -18.615 1.00 91.44 228 SER A O 1
ATOM 1793 N N . GLU A 1 229 ? 17.713 4.411 -19.733 1.00 89.12 229 GLU A N 1
ATOM 1794 C CA . GLU A 1 229 ? 18.306 3.747 -18.567 1.00 89.12 229 GLU A CA 1
ATOM 1795 C C . GLU A 1 229 ? 18.736 4.741 -17.483 1.00 89.12 229 GLU A C 1
ATOM 1797 O O . GLU A 1 229 ? 18.345 4.599 -16.330 1.00 89.12 229 GLU A O 1
ATOM 1802 N N . GLU A 1 230 ? 19.445 5.805 -17.867 1.00 90.88 230 GLU A N 1
ATOM 1803 C CA . GLU A 1 230 ? 19.880 6.854 -16.937 1.00 90.88 230 GLU A CA 1
ATOM 1804 C C . GLU A 1 230 ? 18.689 7.517 -16.224 1.00 90.88 230 GLU A C 1
ATOM 1806 O O . GLU A 1 230 ? 18.738 7.802 -15.025 1.00 90.88 230 GLU A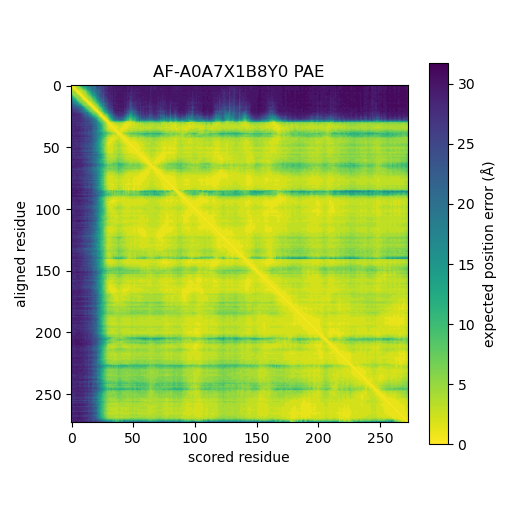 O 1
ATOM 1811 N N . TYR A 1 231 ? 17.586 7.740 -16.943 1.00 90.69 231 TYR A N 1
ATOM 1812 C CA . TYR A 1 231 ? 16.381 8.319 -16.355 1.00 90.69 231 TYR A CA 1
ATOM 1813 C C . TYR A 1 231 ? 15.694 7.358 -15.381 1.00 90.69 231 TYR A C 1
ATOM 1815 O O . TYR A 1 231 ? 15.276 7.760 -14.297 1.00 90.69 231 TYR A O 1
ATOM 1823 N N . PHE A 1 232 ? 15.588 6.086 -15.760 1.00 91.81 232 PHE A N 1
ATOM 1824 C CA . PHE A 1 232 ? 15.004 5.056 -14.913 1.00 91.81 232 PHE A CA 1
ATOM 1825 C C . PHE A 1 232 ? 15.798 4.884 -13.611 1.00 91.81 232 PHE A C 1
ATOM 1827 O O . PHE A 1 232 ? 15.218 4.927 -12.527 1.00 91.81 232 PHE A O 1
ATOM 1834 N N . GLU A 1 233 ? 17.125 4.783 -13.695 1.00 91.94 233 GLU A N 1
ATOM 1835 C CA . GLU A 1 233 ? 17.978 4.657 -12.511 1.00 91.94 233 GLU A CA 1
ATOM 1836 C C . GLU A 1 233 ? 17.934 5.899 -11.618 1.00 91.94 233 GLU A C 1
ATOM 1838 O O . GLU A 1 233 ? 17.830 5.782 -10.396 1.00 91.94 233 GLU A O 1
ATOM 1843 N N . SER A 1 234 ? 17.980 7.097 -12.207 1.00 91.88 234 SER A N 1
ATOM 1844 C CA . SER A 1 234 ? 17.914 8.339 -11.428 1.00 91.88 234 SER A CA 1
ATOM 1845 C C . SER A 1 234 ? 16.578 8.497 -10.703 1.00 91.88 234 SER A C 1
ATOM 1847 O O . SER A 1 234 ? 16.569 8.969 -9.569 1.00 91.88 234 SER A O 1
ATOM 1849 N N . MET A 1 235 ? 15.472 8.030 -11.289 1.00 91.31 235 MET A N 1
ATOM 1850 C CA . MET A 1 235 ? 14.170 7.992 -10.621 1.00 91.31 235 MET A CA 1
ATOM 1851 C C . MET A 1 235 ? 14.137 7.019 -9.436 1.00 91.31 235 MET A C 1
ATOM 1853 O O . MET A 1 235 ? 13.466 7.315 -8.456 1.00 91.31 235 MET A O 1
ATOM 1857 N N . LEU A 1 236 ? 14.860 5.896 -9.482 1.00 92.62 236 LEU A N 1
ATOM 1858 C CA . LEU A 1 236 ? 14.970 4.994 -8.327 1.00 92.62 236 LEU A CA 1
ATOM 1859 C C . LEU A 1 236 ? 15.813 5.604 -7.199 1.00 92.62 236 LEU A C 1
ATOM 1861 O O . LEU A 1 236 ? 15.546 5.359 -6.028 1.00 92.62 236 LEU A O 1
ATOM 1865 N N . ILE A 1 237 ? 16.835 6.394 -7.530 1.00 92.62 237 ILE A N 1
ATOM 1866 C CA . ILE A 1 237 ? 17.742 6.995 -6.541 1.00 92.62 237 ILE A CA 1
ATOM 1867 C C . ILE A 1 237 ? 17.115 8.232 -5.891 1.00 92.62 237 ILE A C 1
ATOM 1869 O O . ILE A 1 237 ? 17.113 8.343 -4.667 1.00 92.62 237 ILE A O 1
ATOM 1873 N N . ASP A 1 238 ? 16.598 9.158 -6.695 1.00 92.31 238 ASP A N 1
ATOM 1874 C CA . ASP A 1 238 ? 15.945 10.386 -6.238 1.00 92.31 238 ASP A CA 1
ATOM 1875 C C . ASP A 1 238 ? 14.728 10.684 -7.133 1.00 92.31 238 ASP A C 1
ATOM 1877 O O . ASP A 1 238 ? 14.825 11.419 -8.130 1.00 92.31 238 ASP A O 1
ATOM 1881 N N . PRO A 1 239 ? 13.556 10.113 -6.793 1.00 92.38 239 PRO A N 1
ATOM 1882 C CA . PRO A 1 239 ? 12.335 10.335 -7.556 1.00 92.38 239 PRO A CA 1
ATOM 1883 C C . PRO A 1 239 ? 11.987 11.821 -7.674 1.00 92.38 239 PRO A C 1
ATOM 1885 O O . PRO A 1 239 ? 11.555 12.267 -8.734 1.00 92.38 239 PRO A O 1
ATOM 1888 N N . SER A 1 240 ? 12.222 12.606 -6.619 1.00 90.62 240 SER A N 1
ATOM 1889 C CA . SER A 1 240 ? 11.852 14.022 -6.563 1.00 90.62 240 SER A CA 1
ATOM 1890 C C . SER A 1 240 ? 12.694 14.897 -7.498 1.00 90.62 240 SER A C 1
ATOM 1892 O O . SER A 1 240 ? 12.183 15.861 -8.076 1.00 90.62 240 SER A O 1
ATOM 1894 N N . ALA A 1 241 ? 13.961 14.532 -7.723 1.00 89.81 241 ALA A N 1
ATOM 1895 C CA . ALA A 1 241 ? 14.841 15.227 -8.660 1.00 89.81 241 ALA A CA 1
ATOM 1896 C C . ALA A 1 241 ? 14.430 15.015 -10.126 1.00 89.81 241 ALA A C 1
ATOM 1898 O O . ALA A 1 241 ? 14.551 15.929 -10.945 1.00 89.81 241 ALA A O 1
ATOM 1899 N N . THR A 1 242 ? 13.929 13.826 -10.469 1.00 87.38 242 THR A N 1
ATOM 1900 C CA . THR A 1 242 ? 13.487 13.495 -11.839 1.00 87.38 242 THR A CA 1
ATOM 1901 C C . THR A 1 242 ? 12.009 13.785 -12.087 1.00 87.38 242 THR A C 1
ATOM 1903 O O . THR A 1 242 ? 11.572 13.935 -13.236 1.00 87.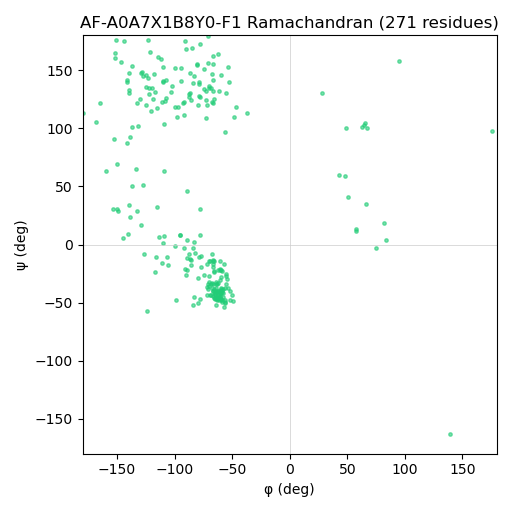38 242 THR A O 1
ATOM 1906 N N . ASN A 1 243 ? 11.232 13.859 -11.011 1.00 87.94 243 ASN A N 1
ATOM 1907 C CA . ASN A 1 243 ? 9.816 14.153 -10.995 1.00 87.94 243 ASN A CA 1
ATOM 1908 C C . ASN A 1 243 ? 9.487 15.104 -9.839 1.00 87.94 243 ASN A C 1
ATOM 1910 O O . ASN A 1 243 ? 9.154 14.650 -8.744 1.00 87.94 243 ASN A O 1
ATOM 1914 N N . PRO A 1 244 ? 9.486 16.424 -10.076 1.00 87.25 244 PRO A N 1
ATOM 1915 C CA . PRO A 1 244 ? 9.169 17.392 -9.030 1.00 87.25 244 PRO A CA 1
ATOM 1916 C C . PRO A 1 244 ? 7.764 17.243 -8.425 1.00 87.25 244 PRO A C 1
ATOM 1918 O O . PRO A 1 244 ? 7.491 17.843 -7.391 1.00 87.25 244 PRO A O 1
ATOM 1921 N N . LEU A 1 245 ? 6.866 16.477 -9.061 1.00 86.81 245 LEU A N 1
ATOM 1922 C CA . LEU A 1 245 ? 5.532 16.172 -8.534 1.00 86.81 245 LEU A CA 1
ATOM 1923 C C . LEU A 1 245 ? 5.524 14.966 -7.579 1.00 86.81 245 LEU A C 1
ATOM 1925 O O . LEU A 1 245 ? 4.597 14.833 -6.790 1.00 86.81 245 LEU A O 1
ATOM 1929 N N . ALA A 1 246 ? 6.559 14.124 -7.599 1.00 86.00 246 ALA A N 1
ATOM 1930 C CA . ALA A 1 246 ? 6.683 12.925 -6.769 1.00 86.00 246 ALA A CA 1
ATOM 1931 C C . ALA A 1 246 ? 7.360 13.207 -5.416 1.00 86.00 246 ALA A C 1
ATOM 1933 O O . ALA A 1 246 ? 8.266 12.491 -4.992 1.00 86.00 246 ALA A O 1
ATOM 1934 N N . THR A 1 247 ? 6.948 14.267 -4.721 1.00 81.56 247 THR A N 1
ATOM 1935 C CA . THR A 1 247 ? 7.630 14.751 -3.504 1.00 81.56 247 THR A CA 1
ATOM 1936 C C . THR A 1 247 ? 7.549 13.801 -2.307 1.00 81.56 247 THR A C 1
ATOM 1938 O O . THR A 1 247 ? 8.290 13.982 -1.346 1.00 81.56 247 THR A O 1
ATOM 1941 N N . LYS A 1 248 ? 6.663 12.802 -2.361 1.00 85.50 248 LYS A N 1
ATOM 1942 C CA . LYS A 1 248 ? 6.440 11.809 -1.302 1.00 85.50 248 LYS A CA 1
ATOM 1943 C C . LYS A 1 248 ? 6.923 10.400 -1.662 1.00 85.50 248 LYS A C 1
ATOM 1945 O O . LYS A 1 248 ? 6.737 9.480 -0.874 1.00 85.50 248 LYS A O 1
ATOM 1950 N N . MET A 1 249 ? 7.511 10.205 -2.844 1.00 90.38 249 MET A N 1
ATOM 1951 C CA . MET A 1 249 ? 8.051 8.896 -3.211 1.00 90.38 249 MET A CA 1
ATOM 1952 C C . MET A 1 249 ? 9.358 8.618 -2.455 1.00 90.38 249 MET A C 1
ATOM 1954 O O . MET A 1 249 ? 10.236 9.486 -2.443 1.00 90.38 249 MET A O 1
ATOM 1958 N N . PRO A 1 250 ? 9.527 7.420 -1.870 1.00 89.69 250 PRO A N 1
ATOM 1959 C CA . PRO A 1 250 ? 10.771 7.055 -1.210 1.00 89.69 250 PRO A CA 1
ATOM 1960 C C . PRO A 1 250 ? 11.902 6.820 -2.219 1.00 89.69 250 PRO A C 1
ATOM 1962 O O . PRO A 1 250 ? 11.676 6.503 -3.388 1.00 89.69 250 PRO A O 1
ATOM 1965 N N . SER A 1 251 ? 13.138 6.967 -1.741 1.00 91.56 251 SER A N 1
ATOM 1966 C CA . SER A 1 251 ? 14.339 6.565 -2.475 1.00 91.56 251 SER A CA 1
ATOM 1967 C C . SER A 1 251 ? 14.546 5.054 -2.369 1.00 91.56 251 SER A C 1
ATOM 1969 O O . SER A 1 251 ? 14.419 4.486 -1.287 1.00 91.56 251 SER A O 1
ATOM 1971 N N . TYR A 1 252 ? 14.961 4.438 -3.473 1.00 92.81 252 TYR A N 1
ATOM 1972 C CA . TYR A 1 252 ? 15.375 3.036 -3.566 1.00 92.81 252 TYR A CA 1
ATOM 1973 C C . TYR A 1 252 ? 16.855 2.906 -3.938 1.00 92.81 252 TYR A C 1
ATOM 1975 O O . TYR A 1 252 ? 17.284 1.974 -4.625 1.00 92.81 252 TYR A O 1
ATOM 1983 N N . ALA A 1 253 ? 17.677 3.861 -3.493 1.00 92.44 253 ALA A N 1
ATOM 1984 C CA . ALA A 1 253 ? 19.118 3.836 -3.730 1.00 92.44 253 ALA A CA 1
ATOM 1985 C C . ALA A 1 253 ? 19.798 2.574 -3.161 1.00 92.44 253 ALA A C 1
ATOM 1987 O O . ALA A 1 253 ? 20.868 2.196 -3.645 1.00 92.44 253 ALA A O 1
ATOM 1988 N N . HIS A 1 254 ? 19.179 1.917 -2.171 1.00 93.12 254 HIS A N 1
ATOM 1989 C CA . HIS A 1 254 ? 19.657 0.679 -1.550 1.00 93.12 254 HIS A CA 1
ATOM 1990 C C . HIS A 1 254 ? 19.538 -0.560 -2.438 1.00 93.12 254 HIS A C 1
ATOM 1992 O O . HIS A 1 254 ? 20.213 -1.545 -2.147 1.00 93.12 254 HIS A O 1
ATOM 1998 N N . TYR A 1 255 ? 18.742 -0.528 -3.512 1.00 95.50 255 TYR A N 1
ATOM 1999 C CA . TYR A 1 255 ? 18.649 -1.661 -4.430 1.00 95.50 255 TYR A CA 1
ATOM 2000 C C . TYR A 1 255 ? 19.997 -1.961 -5.090 1.00 95.50 255 TYR A C 1
ATOM 2002 O O . TYR A 1 255 ? 20.690 -1.084 -5.628 1.00 95.50 255 TYR A O 1
ATOM 2010 N N . SER A 1 256 ? 20.346 -3.240 -5.071 1.00 95.56 256 SER A N 1
ATOM 2011 C CA . SER A 1 256 ? 21.456 -3.822 -5.808 1.00 95.56 256 SER A CA 1
ATOM 2012 C C . SER A 1 256 ? 21.257 -3.674 -7.318 1.00 95.56 256 SER A C 1
ATOM 2014 O O . SER A 1 256 ? 20.159 -3.422 -7.818 1.00 95.56 256 SER A O 1
ATOM 2016 N N . ASN A 1 257 ? 22.337 -3.862 -8.075 1.00 95.19 257 ASN A N 1
ATOM 2017 C CA . ASN A 1 257 ? 22.262 -3.822 -9.535 1.00 95.19 257 ASN A CA 1
ATOM 2018 C C . ASN A 1 257 ? 21.373 -4.942 -10.096 1.00 95.19 257 ASN A C 1
ATOM 2020 O O . ASN A 1 257 ? 20.700 -4.730 -11.094 1.00 95.19 257 ASN A O 1
ATOM 2024 N N . GLU A 1 258 ? 21.348 -6.116 -9.457 1.00 96.44 258 GLU A N 1
ATOM 2025 C CA . GLU A 1 258 ? 20.485 -7.227 -9.876 1.00 96.44 258 GLU A CA 1
ATOM 2026 C C . GLU A 1 258 ? 19.002 -6.878 -9.723 1.00 96.44 258 GLU A C 1
ATOM 2028 O O . GLU A 1 258 ? 18.211 -7.150 -10.624 1.00 96.44 258 GLU A O 1
ATOM 2033 N N . GLU A 1 259 ? 18.629 -6.228 -8.621 1.00 96.31 259 GLU A N 1
ATOM 2034 C CA . GLU A 1 259 ? 17.254 -5.782 -8.372 1.00 96.31 259 GLU A CA 1
ATOM 2035 C C . GLU A 1 259 ? 16.833 -4.703 -9.375 1.00 96.31 259 GLU A C 1
ATOM 2037 O O . GLU A 1 259 ? 15.771 -4.813 -9.989 1.00 96.31 259 GLU A O 1
ATOM 2042 N N . LYS A 1 260 ? 17.697 -3.709 -9.614 1.00 95.75 260 LYS A N 1
ATOM 2043 C CA . LYS A 1 260 ? 17.459 -2.649 -10.608 1.00 95.75 260 LYS A CA 1
ATOM 2044 C C . LYS A 1 260 ? 17.291 -3.218 -12.016 1.00 95.75 260 LYS A C 1
ATOM 2046 O O . LYS A 1 260 ? 16.327 -2.879 -12.698 1.00 95.75 260 LYS A O 1
ATOM 2051 N N . GLU A 1 261 ? 18.180 -4.120 -12.430 1.00 96.00 261 GLU A N 1
ATOM 2052 C CA . GLU A 1 261 ? 18.110 -4.761 -13.746 1.00 96.00 261 GLU A CA 1
ATOM 2053 C C . GLU A 1 261 ? 16.911 -5.705 -13.878 1.00 96.00 261 GLU A C 1
ATOM 2055 O O . GLU A 1 261 ? 16.319 -5.791 -14.952 1.00 96.00 261 GLU A O 1
ATOM 2060 N N . SER A 1 262 ? 16.509 -6.391 -12.805 1.00 97.56 262 SER A N 1
ATOM 2061 C CA . SER A 1 262 ? 15.324 -7.260 -12.816 1.00 97.56 262 SER A CA 1
ATOM 2062 C C . SER A 1 262 ? 14.034 -6.454 -12.947 1.00 97.56 262 SER A C 1
ATOM 2064 O O . SER A 1 262 ? 13.182 -6.799 -13.767 1.00 97.56 262 SER A O 1
ATOM 2066 N N . LEU A 1 263 ? 13.915 -5.344 -12.211 1.00 97.25 263 LEU A N 1
ATOM 2067 C CA . LEU A 1 263 ? 12.788 -4.419 -12.338 1.00 97.25 263 LEU A CA 1
ATOM 2068 C C . LEU A 1 263 ? 12.745 -3.778 -13.732 1.00 97.25 263 LEU A C 1
ATOM 2070 O O . LEU A 1 263 ? 11.695 -3.758 -14.371 1.00 97.25 263 LEU A O 1
ATOM 2074 N N . LYS A 1 264 ? 13.891 -3.309 -14.242 1.00 96.81 264 LYS A N 1
ATOM 2075 C CA . LYS A 1 264 ? 14.011 -2.777 -15.607 1.00 96.81 264 LYS A CA 1
ATOM 2076 C C . LYS A 1 264 ? 13.586 -3.809 -16.644 1.00 96.81 264 LYS A C 1
ATOM 2078 O O . LYS A 1 264 ? 12.825 -3.476 -17.541 1.00 96.81 264 LYS A O 1
ATOM 2083 N N . ARG A 1 265 ? 14.034 -5.063 -16.515 1.00 97.12 265 ARG A N 1
ATOM 2084 C CA . ARG A 1 265 ? 13.689 -6.146 -17.445 1.00 97.12 265 ARG A CA 1
ATOM 2085 C C . ARG A 1 265 ? 12.184 -6.397 -17.494 1.00 97.12 265 ARG A C 1
ATOM 2087 O O . ARG A 1 265 ? 11.655 -6.495 -18.595 1.00 97.12 265 ARG A O 1
ATOM 2094 N N . LEU A 1 266 ? 11.517 -6.463 -16.338 1.00 98.06 266 LEU A N 1
ATOM 2095 C CA . LEU A 1 266 ? 10.056 -6.561 -16.272 1.00 98.06 266 LEU A CA 1
ATOM 2096 C C . LEU A 1 266 ? 9.407 -5.381 -17.007 1.00 98.06 266 LEU A C 1
ATOM 2098 O O . LEU A 1 266 ? 8.612 -5.577 -17.918 1.00 98.06 266 LEU A O 1
ATOM 2102 N N . LEU A 1 267 ? 9.782 -4.150 -16.655 1.00 97.12 267 LEU A N 1
ATOM 2103 C CA . LEU A 1 267 ? 9.191 -2.946 -17.241 1.00 97.12 267 LEU A CA 1
ATOM 2104 C C . LEU A 1 267 ? 9.472 -2.815 -18.746 1.00 97.12 267 LEU A C 1
ATOM 2106 O O . LEU A 1 267 ? 8.632 -2.311 -19.482 1.00 97.12 267 LEU A O 1
ATOM 2110 N N . THR A 1 268 ? 10.620 -3.284 -19.232 1.00 97.06 268 THR A N 1
ATOM 2111 C CA . THR A 1 268 ? 10.910 -3.330 -20.670 1.00 97.06 268 THR A CA 1
ATOM 2112 C C . THR A 1 268 ? 10.096 -4.393 -21.395 1.00 97.06 268 THR A C 1
ATOM 2114 O O . THR A 1 268 ? 9.668 -4.142 -22.519 1.00 97.06 268 THR A O 1
ATOM 2117 N N . ALA A 1 269 ? 9.848 -5.547 -20.771 1.00 96.81 269 ALA A N 1
ATOM 2118 C CA . ALA A 1 269 ? 8.953 -6.557 -21.330 1.00 96.81 269 ALA A CA 1
ATOM 2119 C C . ALA A 1 269 ? 7.523 -6.010 -21.462 1.00 96.81 269 ALA A C 1
ATOM 2121 O O . ALA A 1 269 ? 6.933 -6.131 -22.529 1.00 96.81 269 ALA A O 1
ATOM 2122 N N . VAL A 1 270 ? 7.031 -5.299 -20.439 1.00 96.06 270 VAL A N 1
ATOM 2123 C CA . VAL A 1 270 ? 5.714 -4.634 -20.457 1.00 96.06 270 VAL A CA 1
ATOM 2124 C C . VAL A 1 270 ? 5.586 -3.631 -21.609 1.00 96.06 270 VAL A C 1
ATOM 2126 O O . VAL A 1 270 ? 4.559 -3.583 -22.267 1.00 96.06 270 VAL A O 1
ATOM 2129 N N . ALA A 1 271 ? 6.625 -2.842 -21.896 1.00 93.56 271 ALA A N 1
ATOM 2130 C CA . ALA A 1 271 ? 6.585 -1.866 -22.993 1.00 93.56 271 ALA A CA 1
ATOM 2131 C C . ALA A 1 271 ? 6.584 -2.499 -24.399 1.00 93.56 271 ALA A C 1
ATOM 2133 O O . ALA A 1 271 ? 6.390 -1.789 -25.389 1.00 93.56 271 ALA A O 1
ATOM 2134 N N . GLY A 1 272 ? 6.916 -3.790 -24.495 1.00 87.44 272 GLY A N 1
ATOM 2135 C CA . GLY A 1 272 ? 6.950 -4.549 -25.743 1.00 87.44 272 GLY A CA 1
ATOM 2136 C C . GLY A 1 272 ? 5.612 -5.181 -26.131 1.00 87.44 272 GLY A C 1
ATOM 2137 O O . GLY A 1 272 ? 5.525 -5.709 -27.243 1.00 87.44 272 GLY A O 1
ATOM 2138 N N . GLU A 1 273 ? 4.617 -5.132 -25.242 1.00 77.00 273 GLU A N 1
ATOM 2139 C CA . GLU A 1 273 ? 3.236 -5.578 -25.481 1.00 77.00 273 GLU A CA 1
ATOM 2140 C C . GLU A 1 273 ? 2.393 -4.515 -26.199 1.00 77.00 273 GLU A C 1
ATOM 2142 O O . GLU A 1 273 ? 1.607 -4.906 -27.097 1.00 77.00 273 GLU A O 1
#

Secondary structure (DSSP, 8-state):
---------------S-SSSSSS-S-----EEEEEEEETTEEEEEEEEHHHHTTS--EEEEEE-TTT--EEEEEEEEHHHHHHHH---TT--EEEEEETTS-EEEE-HHHHHHH--EEEEEETTEEHHHHHHHTT-GGG-SEEEE----SSSSSGGGG--EEEEEEEEE-HHHHHHTS-GGGT-GGGHHHHHHHHHTGGGTS--SSSSS---TTS--HHHHHHHHHH-HHHHHHHHH-HHHH-TT-TTPPP-TT--HHHHHHHHHHHHHHTT-

Organism: NCBI:txid415222

Sequence (273 aa):
MMNMLLRLILLPILFHACALLHADEPVKLFILSLKFQTSEGSHVKEVSWDEISKLPTHSARLPMEIDEVEREMTYVYLSDFIAEFSSDEDVDFWLANCSDGYQSNFSPAIIEATNPYLILTVEGQPLGAWLAEIGHPEWGPFIINTEKTDSLRDPGHKNPWGVEEIIATNLDLALSELPEPFSDPDHSLGQDIYLNACLSCHSTDSDLMGGHVSTRNLTLLSLFASNSEEYFESMLIDPSATNPLATKMPSYAHYSNEEKESLKRLLTAVAGE

Nearest PDB structures (foldseek):
  7kom-assembly1_A  TM=7.799E-01  e=2.320E-06  Vibrio vulnificus CMCP6
  7kp2-assembly1_A  TM=7.472E-01  e=4.410E-06  Vibrio cholerae O1 biovar El Tor str. N16961
  7rkb-assembly1_A  TM=7.239E-01  e=5.433E-05  Klebsiella pneumoniae subsp. pneumoniae SA1
  1j8c-assembly1_A  TM=3.237E-01  e=3.377E+00  Homo sapiens
  7akt-assembly1_A  TM=3.039E-01  e=1.326E+00  Chlamydomonas reinhardtii

Radius of gyration: 24.69 Å; Cα contacts (8 Å, |Δi|>4): 476; chains: 1; bounding box: 43×90×77 Å

Foldseek 3Di:
DDDDDDDDDDDDDDPPPDPPPPPPPPDPFQWAWEWEQEPVGIDIDTDTLVNQVVWDKDWDQFQDPVHGHTWIWIKDFVVRVCVPPPPDPQFFKKWFAAPLFFIAIDGVVNCVQWRKIKTQDTNPHGPLVVCVVVVHNRQDDIWIDTHDGPPADPRVSRTRTRGRYMYTHHPCVVCVLDDCLLVDPLLVLLNSCCNHAVQRCAPEPDPPTGGVLLVHHLQNLLVCLQPPVPLNQVCQAPVCVSGVSNPPRDHNPVDDPVSSVSNSVSSPVRNVD

Solvent-accessible surface area (backbone atoms only — not comparable to full-atom values): 15276 Å² total; per-residue (Å²): 140,80,90,81,84,90,81,86,90,81,85,82,91,89,89,84,84,89,86,85,86,78,87,77,72,72,76,75,82,47,56,38,36,38,34,40,46,52,97,92,46,73,52,76,44,80,44,44,50,81,56,60,72,69,46,78,70,48,75,50,76,44,61,38,91,93,75,60,54,71,38,45,33,32,32,31,44,46,68,60,52,36,62,74,77,51,70,51,92,72,42,58,23,38,34,39,36,20,79,75,32,37,23,23,72,39,43,63,68,50,40,73,64,24,58,33,26,38,53,50,25,44,75,88,32,51,38,51,60,45,28,46,74,77,72,43,52,77,47,32,71,30,34,35,39,54,51,92,56,88,87,51,73,63,56,71,46,53,41,42,53,8,35,45,31,38,39,39,21,29,52,68,65,60,55,67,70,50,60,70,52,74,75,38,76,94,22,46,72,14,42,51,50,36,70,48,49,50,26,28,31,21,18,45,92,45,95,82,48,46,5,52,38,51,76,42,34,47,69,59,49,9,49,37,38,63,75,32,59,71,58,40,54,44,34,37,46,39,26,38,83,75,31,77,75,11,74,83,56,74,63,48,64,85,59,49,70,68,56,52,50,32,35,37,50,33,28,32,50,51,59,72,111

InterPro domains:
  IPR009056 Cytochrome c-like domain [PS51007] (185-271)
  IPR036909 Cytochrome c-like domain superfamily [G3DSA:1.10.760.10] (168-268)
  IPR036909 Cytochrome c-like domain superfamily [SSF46626] (179-263)

pLDDT: mean 87.04, std 17.26, range [30.47, 98.06]

Mean predicted aligned error: 7.91 Å